Protein AF-0000000083521086 (afdb_homodimer)

Solvent-accessible surface area (backbone atoms only — not comparable to full-atom values): 16929 Å² total; per-residue (Å²): 127,88,72,79,76,77,76,76,75,75,76,76,77,77,75,74,71,76,74,65,74,73,68,73,64,70,51,77,55,78,51,55,59,63,51,33,44,49,48,55,26,52,74,51,24,61,95,41,28,27,41,56,72,34,50,49,51,53,31,52,74,66,53,38,30,71,28,68,76,62,71,70,86,72,60,68,64,63,59,71,66,49,41,53,25,50,69,55,53,32,51,44,66,71,50,47,90,83,41,74,36,33,66,71,55,44,38,68,47,36,40,43,56,49,34,43,58,64,58,38,24,22,57,52,48,49,52,51,50,52,50,50,53,52,48,59,69,66,49,79,68,82,72,136,136,84,78,77,78,76,75,76,75,77,77,78,76,76,75,75,73,77,75,64,74,73,68,71,65,68,50,78,53,79,51,57,58,63,52,33,44,47,49,55,26,52,74,52,26,61,95,42,28,27,41,56,70,33,48,49,51,53,32,51,75,64,54,40,31,70,27,69,74,62,71,68,86,73,61,70,65,64,60,72,67,50,39,51,25,51,70,54,54,32,51,44,65,70,49,48,90,82,42,74,35,32,66,69,56,42,38,67,46,36,40,43,54,50,36,44,57,66,60,39,23,23,58,52,47,50,51,52,50,53,50,50,53,52,48,59,70,67,49,80,71,82,73,136

Sequence (288 aa):
MYLWSHRDSLWLILLLGLLLPVTRAEGNVTVLPAAFLHDLLERYGDNEVLLLHQLKALLNRLDVGVGNAKMPTDPSTANLSKCYSSSELFAVHNLNNNSRIDAAAFRHICPTILQQLESGACAAENQENEEDEDNLLLKPTPSEMYLWSHRDSLWLILLLGLLLPVTRAEGNVTVLPAAFLHDLLER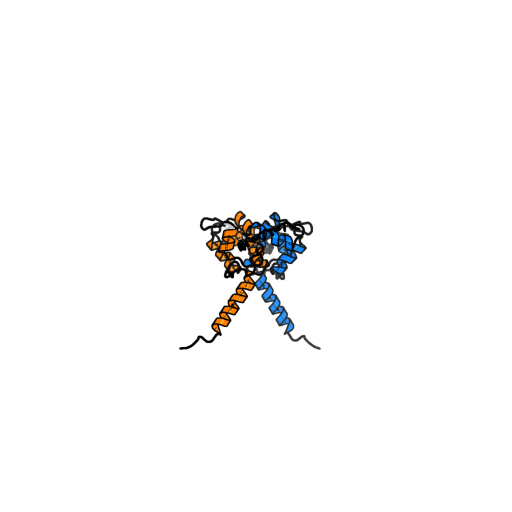YGDNEVLLLHQLKALLNRLDVGVGNAKMPTDPSTANLSKCYSSSELFAVHNLNNNSRIDAAAFRHICPTILQQLESGACAAENQENEEDEDNLLLKPTPSE

Foldseek 3Di:
DPPPPPPPPPPPPPPPVPVVPPPPPPVPPDDDPVVVLQVLQVVQHDPQKHFLVSVVVVCVVLLAQPFPPPPPPDPDDPPLLAGHHSVRLCVVLVHDRPDIQHSVNVVVSVVSSVSNNVSCRSVVRVVVVVVVVVVVVVPPDPDD/DPPPPPPPPPPPPPPPVPVVVPPPPPVPPDDDPCVVLQVLQVVQHDPQKHFLVSVVVVCVVLLAQPFPPPPPPDPDDPPLLAGHHSVRLCVVLVHDRPDIQHSVNVVVSVVSSVSNNVSCRSVVRVVVVVVVVVVVVVPPDPDD

Structure (mmCIF, N/CA/C/O backbone):
data_AF-0000000083521086-model_v1
#
loop_
_entity.id
_entity.type
_entity.pdbx_description
1 polymer 'Uncharacterized protein'
#
loop_
_atom_site.group_PDB
_atom_site.id
_atom_site.type_symbol
_atom_site.label_atom_id
_atom_site.label_alt_id
_atom_site.label_comp_id
_atom_site.label_asym_id
_atom_site.label_entity_id
_atom_site.label_seq_id
_atom_site.pdbx_PDB_ins_code
_atom_site.Cartn_x
_atom_site.Cartn_y
_atom_site.Cartn_z
_atom_site.occupancy
_atom_site.B_iso_or_equiv
_atom_site.auth_seq_id
_atom_site.auth_comp_id
_atom_site.auth_asym_id
_atom_site.auth_atom_id
_atom_site.pdbx_PDB_model_num
ATOM 1 N N . MET A 1 1 ? 4.117 -63.844 -71 1 30.92 1 MET A N 1
ATOM 2 C CA . MET A 1 1 ? 2.977 -63.5 -70.125 1 30.92 1 MET A CA 1
ATOM 3 C C . MET A 1 1 ? 3.422 -63.25 -68.688 1 30.92 1 MET A C 1
ATOM 5 O O . MET A 1 1 ? 2.6 -62.938 -67.812 1 30.92 1 MET A O 1
ATOM 9 N N . TYR A 1 2 ? 4.52 -63.906 -68.312 1 43.16 2 TYR A N 1
ATOM 10 C CA . TYR A 1 2 ? 4.652 -63.875 -66.875 1 43.16 2 TYR A CA 1
ATOM 11 C C . TYR A 1 2 ? 5.023 -62.469 -66.375 1 43.16 2 TYR A C 1
ATOM 13 O O . TYR A 1 2 ? 6.098 -61.969 -66.688 1 43.16 2 TYR A O 1
ATOM 21 N N . LEU A 1 3 ? 3.988 -61.562 -66.438 1 42.12 3 LEU A N 1
ATOM 22 C CA . LEU A 1 3 ? 3.887 -60.25 -65.812 1 42.12 3 LEU A CA 1
ATOM 23 C C . LEU A 1 3 ? 4.199 -60.312 -64.312 1 42.12 3 LEU A C 1
ATOM 25 O O . LEU A 1 3 ? 3.578 -61.094 -63.562 1 42.12 3 LEU A O 1
ATOM 29 N N . TRP A 1 4 ? 5.52 -60.375 -64 1 46.94 4 TRP A N 1
ATOM 30 C CA . TRP A 1 4 ? 6.129 -60.188 -62.719 1 46.94 4 TRP A CA 1
ATOM 31 C C . TRP A 1 4 ? 5.516 -59 -62 1 46.94 4 TRP A C 1
ATOM 33 O O . TRP A 1 4 ? 5.566 -57.875 -62.5 1 46.94 4 TRP A O 1
ATOM 43 N N . SER A 1 5 ? 4.316 -59.219 -61.312 1 45.12 5 SER A N 1
ATOM 44 C CA . SER A 1 5 ? 3.568 -58.375 -60.375 1 45.12 5 SER A CA 1
ATOM 45 C C . SER A 1 5 ? 4.453 -57.906 -59.219 1 45.12 5 SER A C 1
ATOM 47 O O . SER A 1 5 ? 5.059 -58.719 -58.531 1 45.12 5 SER A O 1
ATOM 49 N N . HIS A 1 6 ? 5.266 -56.844 -59.469 1 50.47 6 HIS A N 1
ATOM 50 C CA . HIS A 1 6 ? 5.965 -56.031 -58.5 1 50.47 6 HIS A CA 1
ATOM 51 C C . HIS A 1 6 ? 5.07 -55.719 -57.312 1 50.47 6 HIS A C 1
ATOM 53 O O . HIS A 1 6 ? 3.979 -55.156 -57.469 1 50.47 6 HIS A O 1
ATOM 59 N N . ARG A 1 7 ? 4.875 -56.625 -56.344 1 47.53 7 ARG A N 1
ATOM 60 C CA . ARG A 1 7 ? 4.32 -56.438 -55.031 1 47.53 7 ARG A CA 1
ATOM 61 C C . ARG A 1 7 ? 4.91 -55.188 -54.375 1 47.53 7 ARG A C 1
ATOM 63 O O . ARG A 1 7 ? 6.109 -55.156 -54.094 1 47.53 7 ARG A O 1
ATOM 70 N N . ASP A 1 8 ? 4.461 -53.969 -54.812 1 50.06 8 ASP A N 1
ATOM 71 C CA . ASP A 1 8 ? 4.691 -52.719 -54.062 1 50.06 8 ASP A CA 1
ATOM 72 C C . ASP A 1 8 ? 4.379 -52.906 -52.594 1 50.06 8 ASP A C 1
ATOM 74 O O . ASP A 1 8 ? 3.244 -53.219 -52.219 1 50.06 8 ASP A O 1
ATOM 78 N N . SER A 1 9 ? 5.188 -53.594 -51.812 1 51.66 9 SER A N 1
ATOM 79 C CA . SER A 1 9 ? 5.152 -53.625 -50.344 1 51.66 9 SER A CA 1
ATOM 80 C C . SER A 1 9 ? 4.965 -52.219 -49.781 1 51.66 9 SER A C 1
ATOM 82 O O . SER A 1 9 ? 5.8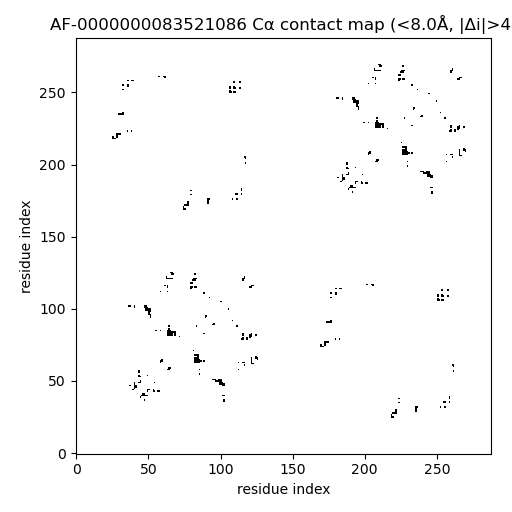05 -51.344 -50 1 51.66 9 SER A O 1
ATOM 84 N N . LEU A 1 10 ? 3.746 -51.625 -49.875 1 49.62 10 LEU A N 1
ATOM 85 C CA . LEU A 1 10 ? 3.342 -50.469 -49.094 1 49.62 10 LEU A CA 1
ATOM 86 C C . LEU A 1 10 ? 3.797 -50.594 -47.656 1 49.62 10 LEU A C 1
ATOM 88 O O . LEU A 1 10 ? 3.357 -51.5 -46.938 1 49.62 10 LEU A O 1
ATOM 92 N N . TRP A 1 11 ? 5.078 -50.438 -47.281 1 52.5 11 TRP A N 1
ATOM 93 C CA . TRP A 1 11 ? 5.539 -50.156 -45.906 1 52.5 11 TRP A CA 1
ATOM 94 C C . TRP A 1 11 ? 4.613 -49.188 -45.219 1 52.5 11 TRP A C 1
ATOM 96 O O . TRP A 1 11 ? 4.426 -48.062 -45.688 1 52.5 11 TRP A O 1
ATOM 106 N N . LEU A 1 12 ? 3.482 -49.594 -44.625 1 49.81 12 LEU A N 1
ATOM 107 C CA . LEU A 1 12 ? 2.695 -48.844 -43.656 1 49.81 12 LEU A CA 1
ATOM 108 C C . LEU A 1 12 ? 3.584 -48.281 -42.562 1 49.81 12 LEU A C 1
ATOM 110 O O . LEU A 1 12 ? 4.137 -49.031 -41.75 1 49.81 12 LEU A O 1
ATOM 114 N N . ILE A 1 13 ? 4.34 -47.188 -42.75 1 53.28 13 ILE A N 1
ATOM 115 C CA . ILE A 1 13 ? 4.98 -46.406 -41.688 1 53.28 13 ILE A CA 1
ATOM 116 C C . ILE A 1 13 ? 3.977 -46.094 -40.594 1 53.28 13 ILE A C 1
ATOM 118 O O . ILE A 1 13 ? 2.984 -45.406 -40.812 1 53.28 13 ILE A O 1
ATOM 122 N N . LEU A 1 14 ? 3.711 -47.062 -39.656 1 49.28 14 LEU A N 1
ATOM 123 C CA . LEU A 1 14 ? 3.041 -46.812 -38.406 1 49.28 14 LEU A CA 1
ATOM 124 C C . LEU A 1 14 ? 3.639 -45.594 -37.688 1 49.28 14 LEU A C 1
ATOM 126 O O . LEU A 1 14 ? 4.785 -45.625 -37.25 1 49.28 14 LEU A O 1
ATOM 130 N N . LEU A 1 15 ? 3.309 -44.344 -38.156 1 51.59 15 LEU A N 1
ATOM 131 C CA . LEU A 1 15 ? 3.551 -43.125 -37.375 1 51.59 15 LEU A CA 1
ATOM 132 C C . LEU A 1 15 ? 3.049 -43.281 -35.938 1 51.59 15 LEU A C 1
ATOM 134 O O . LEU A 1 15 ? 1.841 -43.25 -35.719 1 51.59 15 LEU A O 1
ATOM 138 N N . LEU A 1 16 ? 3.529 -44.281 -35.094 1 52.25 16 LEU A N 1
ATOM 139 C CA . LEU A 1 16 ? 3.311 -44.188 -33.656 1 52.25 16 LEU A CA 1
ATOM 140 C C . LEU A 1 16 ? 3.516 -42.75 -33.156 1 52.25 16 LEU A C 1
ATOM 142 O O . LEU A 1 16 ? 4.648 -42.281 -33.125 1 52.25 16 LEU A O 1
ATOM 146 N N . GLY A 1 17 ? 2.66 -41.781 -33.562 1 52.94 17 GLY A N 1
ATOM 147 C CA . GLY A 1 17 ? 2.596 -40.5 -32.906 1 52.94 17 GLY A CA 1
ATOM 148 C C . GLY A 1 17 ? 2.789 -40.594 -31.391 1 52.94 17 GLY A C 1
ATOM 149 O O . GLY A 1 17 ? 1.969 -41.188 -30.688 1 52.94 17 GLY A O 1
ATOM 150 N N . LEU A 1 18 ? 4.012 -40.875 -30.859 1 54.09 18 LEU A N 1
ATOM 151 C CA . LEU A 1 18 ? 4.312 -40.656 -29.453 1 54.09 18 LEU A CA 1
ATOM 152 C C . LEU A 1 18 ? 3.59 -39.406 -28.938 1 54.09 18 LEU A C 1
ATOM 154 O O . LEU A 1 18 ? 3.967 -38.281 -29.25 1 54.09 18 LEU A O 1
ATOM 158 N N . LEU A 1 19 ? 2.223 -39.406 -28.844 1 54.03 19 LEU A N 1
ATOM 159 C CA . LEU A 1 19 ? 1.54 -38.406 -28.031 1 54.03 19 LEU A CA 1
ATOM 160 C C . LEU A 1 19 ? 2.24 -38.25 -26.688 1 54.03 19 LEU A C 1
ATOM 162 O O . LEU A 1 19 ? 2.104 -39.062 -25.797 1 54.03 19 LEU A O 1
ATOM 166 N N . LEU A 1 20 ? 3.568 -37.812 -26.656 1 53.16 20 LEU A N 1
ATOM 167 C CA . LEU A 1 20 ? 4.098 -37.344 -25.375 1 53.16 20 LEU A CA 1
ATOM 168 C C . LEU A 1 20 ? 3.051 -36.531 -24.625 1 53.16 20 LEU A C 1
ATOM 170 O O . LEU A 1 20 ? 2.406 -35.656 -25.203 1 53.16 20 LEU A O 1
ATOM 174 N N . PRO A 1 21 ? 2.361 -37.125 -23.641 1 53.19 21 PRO A N 1
ATOM 175 C CA . PRO A 1 21 ? 1.534 -36.219 -22.844 1 53.19 21 PRO A CA 1
ATOM 176 C C . PRO A 1 21 ? 2.229 -34.875 -22.547 1 53.19 21 PRO A C 1
ATOM 178 O O . PRO A 1 21 ? 3.402 -34.875 -22.156 1 53.19 21 PRO A O 1
ATOM 181 N N . VAL A 1 22 ? 2.051 -33.875 -23.391 1 52.47 22 VAL A N 1
ATOM 182 C CA . VAL A 1 22 ? 2.354 -32.531 -22.859 1 52.47 22 VAL A CA 1
ATOM 183 C C . VAL A 1 22 ? 1.937 -32.469 -21.391 1 52.47 22 VAL A C 1
ATOM 185 O O . VAL A 1 22 ? 0.744 -32.438 -21.078 1 52.47 22 VAL A O 1
ATOM 188 N N . THR A 1 23 ? 2.537 -33.25 -20.5 1 46.31 23 THR A N 1
ATOM 189 C CA . THR A 1 23 ? 2.328 -32.844 -19.109 1 46.31 23 THR A CA 1
ATOM 190 C C . THR A 1 23 ? 2.211 -31.344 -19 1 46.31 23 THR A C 1
ATOM 192 O O . THR A 1 23 ? 3.135 -30.609 -19.375 1 46.31 23 THR A O 1
ATOM 195 N N . ARG A 1 24 ? 1.037 -30.859 -19.391 1 44.59 24 ARG A N 1
ATOM 196 C CA . ARG A 1 24 ? 0.788 -29.5 -18.922 1 44.59 24 ARG A CA 1
ATOM 197 C C . ARG A 1 24 ? 1.394 -29.281 -17.531 1 44.59 24 ARG A C 1
ATOM 199 O O . ARG A 1 24 ? 0.874 -29.797 -16.547 1 44.59 24 ARG A O 1
ATOM 206 N N . ALA A 1 25 ? 2.705 -29.406 -17.344 1 42.75 25 ALA A N 1
ATOM 207 C CA . ALA A 1 25 ? 3.221 -28.844 -16.109 1 42.75 25 ALA A CA 1
ATOM 208 C C . ALA A 1 25 ? 2.457 -27.578 -15.719 1 42.75 25 ALA A C 1
ATOM 210 O O . ALA A 1 25 ? 2.422 -26.609 -16.469 1 42.75 25 ALA A O 1
ATOM 211 N N . GLU A 1 26 ? 1.283 -27.625 -15.258 1 45.91 26 GLU A N 1
ATOM 212 C CA . GLU A 1 26 ? 0.755 -26.469 -14.547 1 45.91 26 GLU A CA 1
ATOM 213 C C . GLU A 1 26 ? 1.876 -25.641 -13.914 1 45.91 26 GLU A C 1
ATOM 215 O O . GLU A 1 26 ? 2.469 -26.078 -12.914 1 45.91 26 GLU A O 1
ATOM 220 N N . GLY A 1 27 ? 2.943 -25.359 -14.625 1 43.31 27 GLY A N 1
ATOM 221 C CA . GLY A 1 27 ? 4.066 -24.594 -14.125 1 43.31 27 GLY A CA 1
ATOM 222 C C . GLY A 1 27 ? 3.654 -23.5 -13.164 1 43.31 27 GLY A C 1
ATOM 223 O O . GLY A 1 27 ? 2.863 -22.609 -13.516 1 43.31 27 GLY A O 1
ATOM 224 N N . ASN A 1 28 ? 3.27 -23.766 -11.883 1 50.66 28 ASN A N 1
ATOM 225 C CA . ASN A 1 28 ? 3.201 -22.734 -10.859 1 50.66 28 ASN A CA 1
ATOM 226 C C . ASN A 1 28 ? 4.137 -21.562 -11.172 1 50.66 28 ASN A C 1
ATOM 228 O O . ASN A 1 28 ? 5.355 -21.688 -11.047 1 50.66 28 ASN A O 1
ATOM 232 N N . VAL A 1 29 ? 3.961 -20.922 -12.352 1 59.84 29 VAL A N 1
ATOM 233 C CA . VAL A 1 29 ? 4.797 -19.797 -12.734 1 59.84 29 VAL A CA 1
ATOM 234 C C . VAL A 1 29 ? 5.141 -18.953 -11.5 1 59.84 29 VAL A C 1
ATOM 236 O O . VAL A 1 29 ? 4.246 -18.531 -10.773 1 59.84 29 VAL A O 1
ATOM 239 N N . THR A 1 30 ? 6.277 -19.109 -10.984 1 78.88 30 THR A N 1
ATOM 240 C CA . THR A 1 30 ? 6.828 -18.312 -9.891 1 78.88 30 THR A CA 1
ATOM 241 C C . THR A 1 30 ? 6.805 -16.828 -10.242 1 78.88 30 THR A C 1
ATOM 243 O O . THR A 1 30 ? 7.32 -16.422 -11.281 1 78.88 30 THR A O 1
ATOM 246 N N . VAL A 1 31 ? 5.953 -16.078 -9.742 1 89.94 31 VAL A N 1
ATOM 247 C CA . VAL A 1 31 ? 5.855 -14.633 -9.969 1 89.94 31 VAL A CA 1
ATOM 248 C C . VAL A 1 31 ? 7.02 -13.93 -9.289 1 89.94 31 VAL A C 1
ATOM 250 O O . VAL A 1 31 ? 7.379 -14.258 -8.156 1 89.94 31 VAL A O 1
ATOM 253 N N . LEU A 1 32 ? 7.629 -13.039 -10.047 1 94.5 32 LEU A N 1
ATOM 254 C CA . LEU A 1 32 ? 8.727 -12.242 -9.508 1 94.5 32 LEU A CA 1
ATOM 255 C C . LEU A 1 32 ? 8.188 -11.062 -8.703 1 94.5 32 LEU A C 1
ATOM 257 O O . LEU A 1 32 ? 7.125 -10.523 -9.016 1 94.5 32 LEU A O 1
ATOM 261 N N . PRO A 1 33 ? 8.992 -10.656 -7.703 1 95.56 33 PRO A N 1
ATOM 262 C CA . PRO A 1 33 ? 8.555 -9.516 -6.898 1 95.56 33 PRO A CA 1
ATOM 263 C C . PRO A 1 33 ? 8.273 -8.273 -7.734 1 95.56 33 PRO A C 1
ATOM 265 O O . PRO A 1 33 ? 7.34 -7.52 -7.441 1 95.56 33 PRO A O 1
ATOM 268 N N . ALA A 1 34 ? 9.039 -8.102 -8.797 1 96.56 34 ALA A N 1
ATOM 269 C CA . ALA A 1 34 ? 8.938 -6.883 -9.594 1 96.56 34 ALA A CA 1
ATOM 270 C C . ALA A 1 34 ? 7.648 -6.863 -10.406 1 96.56 34 ALA A C 1
ATOM 272 O O . ALA A 1 34 ? 7.234 -5.812 -10.906 1 96.56 34 ALA A O 1
ATOM 273 N N . ALA A 1 35 ? 7.043 -7.992 -10.594 1 96.62 35 ALA A N 1
ATOM 274 C CA . ALA A 1 35 ? 5.863 -8.094 -11.453 1 96.62 35 ALA A CA 1
ATOM 275 C C . ALA A 1 35 ? 4.707 -7.273 -10.891 1 96.62 35 ALA A C 1
ATOM 277 O O . ALA A 1 35 ? 3.918 -6.703 -11.648 1 96.62 35 ALA A O 1
ATOM 278 N N . PHE A 1 36 ? 4.641 -7.164 -9.641 1 97.38 36 PHE A N 1
ATOM 279 C CA . PHE A 1 36 ? 3.545 -6.457 -8.984 1 97.38 36 PHE A CA 1
ATOM 280 C C . PHE A 1 36 ? 3.637 -4.957 -9.25 1 97.38 36 PHE A C 1
ATOM 282 O O . PHE A 1 36 ? 2.645 -4.32 -9.609 1 97.38 36 PHE A O 1
ATOM 289 N N . LEU A 1 37 ? 4.836 -4.445 -9.086 1 98.12 37 LEU A N 1
ATOM 290 C CA . LEU A 1 37 ? 5.066 -3.035 -9.375 1 98.12 37 LEU A CA 1
ATOM 291 C C . LEU A 1 37 ? 4.855 -2.74 -10.852 1 98.12 37 LEU A C 1
ATOM 293 O O . LEU A 1 37 ? 4.203 -1.755 -11.211 1 98.12 37 LEU A O 1
ATOM 297 N N . HIS A 1 38 ? 5.375 -3.625 -11.656 1 97.31 38 HIS A N 1
ATOM 298 C CA . HIS A 1 38 ? 5.227 -3.439 -13.094 1 97.31 38 HIS A CA 1
ATOM 299 C C . HIS A 1 38 ? 3.758 -3.443 -13.5 1 97.31 38 HIS A C 1
ATOM 301 O O . HIS A 1 38 ? 3.344 -2.658 -14.359 1 97.31 38 HIS A O 1
ATOM 307 N N . ASP A 1 39 ? 3.049 -4.258 -12.938 1 97.25 39 ASP A N 1
ATOM 308 C CA . ASP A 1 39 ? 1.625 -4.332 -13.25 1 97.25 39 ASP A CA 1
ATOM 309 C C . ASP A 1 39 ? 0.928 -3.006 -12.961 1 97.25 39 ASP A C 1
ATOM 311 O O . ASP A 1 39 ? 0.174 -2.5 -13.789 1 97.25 39 ASP A O 1
ATOM 315 N N . LEU A 1 40 ? 1.124 -2.402 -11.766 1 98.38 40 LEU A N 1
ATOM 316 C CA . LEU A 1 40 ? 0.518 -1.132 -11.383 1 98.38 40 LEU A CA 1
ATOM 317 C C . LEU A 1 40 ? 0.917 -0.024 -12.352 1 98.38 40 LEU A C 1
ATOM 319 O O . LEU A 1 40 ? 0.065 0.74 -12.812 1 98.38 40 LEU A O 1
ATOM 323 N N . LEU A 1 41 ? 2.201 -0.001 -12.695 1 98.62 41 LEU A N 1
ATOM 324 C CA . LEU A 1 41 ? 2.697 1.07 -13.555 1 98.62 41 LEU A CA 1
ATOM 325 C C . LEU A 1 41 ? 2.227 0.876 -14.992 1 98.62 41 LEU A C 1
ATOM 327 O O . LEU A 1 41 ? 1.991 1.852 -15.711 1 98.62 41 LEU A O 1
ATOM 331 N N . GLU A 1 42 ? 2.068 -0.361 -15.391 1 97.38 42 GLU A N 1
ATOM 332 C CA . GLU A 1 42 ? 1.583 -0.648 -16.734 1 97.38 42 GLU A CA 1
ATOM 333 C C . GLU A 1 42 ? 0.106 -0.292 -16.875 1 97.38 42 GLU A C 1
ATOM 335 O O . GLU A 1 42 ? -0.305 0.284 -17.891 1 97.38 42 GLU A O 1
ATOM 340 N N . ARG A 1 43 ? -0.669 -0.542 -15.977 1 97.56 43 ARG A N 1
ATOM 341 C CA . ARG A 1 43 ? -2.113 -0.348 -16.062 1 97.56 43 ARG A CA 1
ATOM 342 C C . ARG A 1 43 ? -2.477 1.126 -15.914 1 97.56 43 ARG A C 1
ATOM 344 O O . ARG A 1 43 ? -3.412 1.606 -16.562 1 97.56 43 ARG A O 1
ATOM 351 N N . TYR A 1 44 ? -1.769 1.84 -15.109 1 98.38 44 TYR A N 1
ATOM 352 C CA . TYR A 1 44 ? -2.166 3.213 -14.82 1 98.38 44 TYR A CA 1
ATOM 353 C C . TYR A 1 44 ? -1.281 4.207 -15.562 1 98.38 44 TYR A C 1
ATOM 355 O O . TYR A 1 44 ? -1.693 5.34 -15.82 1 98.38 44 TYR A O 1
ATOM 363 N N . GLY A 1 45 ? -0.095 3.793 -15.805 1 98.5 45 GLY A N 1
ATOM 364 C CA . GLY A 1 45 ? 0.856 4.727 -16.391 1 98.5 45 GLY A CA 1
ATOM 365 C C . GLY A 1 45 ? 1.094 4.488 -17.859 1 98.5 45 GLY A C 1
ATOM 366 O O . GLY A 1 45 ? 0.41 3.67 -18.484 1 98.5 45 GLY A O 1
ATOM 367 N N . ASP A 1 46 ? 2.057 5.336 -18.422 1 97.94 46 ASP A N 1
ATOM 368 C CA . ASP A 1 46 ? 2.57 5.184 -19.766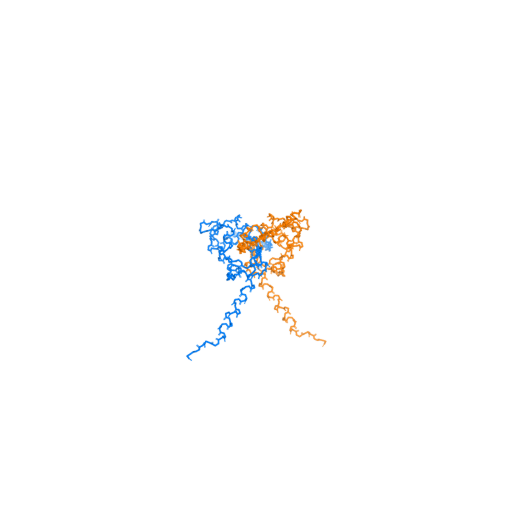 1 97.94 46 ASP A CA 1
ATOM 369 C C . ASP A 1 46 ? 4.059 4.848 -19.766 1 97.94 46 ASP A C 1
ATOM 371 O O . ASP A 1 46 ? 4.871 5.609 -19.234 1 97.94 46 ASP A O 1
ATOM 375 N N . ASN A 1 47 ? 4.336 3.666 -20.312 1 97.19 47 ASN A N 1
ATOM 376 C CA . ASN A 1 47 ? 5.715 3.186 -20.328 1 97.19 47 ASN A CA 1
ATOM 377 C C . ASN A 1 47 ? 6.297 3.125 -18.922 1 97.19 47 ASN A C 1
ATOM 379 O O . ASN A 1 47 ? 7.418 3.578 -18.688 1 97.19 47 ASN A O 1
ATOM 383 N N . GLU A 1 48 ? 5.477 2.812 -17.969 1 97.19 48 GLU A N 1
ATOM 384 C CA . GLU A 1 48 ? 5.832 2.543 -16.578 1 97.19 48 GLU A CA 1
ATOM 385 C C . GLU A 1 48 ? 6.133 3.836 -15.82 1 97.19 48 GLU A C 1
ATOM 387 O O . GLU A 1 48 ? 6.895 3.834 -14.852 1 97.19 48 GLU A O 1
ATOM 392 N N . VAL A 1 49 ? 5.641 4.91 -16.375 1 98.69 49 VAL A N 1
ATOM 393 C CA . VAL A 1 49 ? 5.73 6.211 -15.727 1 98.69 49 VAL A CA 1
ATOM 394 C C . VAL A 1 49 ? 4.328 6.766 -15.484 1 98.69 49 VAL A C 1
ATOM 396 O O . VAL A 1 49 ? 3.494 6.773 -16.391 1 98.69 49 VAL A O 1
ATOM 399 N N . LEU A 1 50 ? 4.129 7.219 -14.227 1 98.75 50 LEU A N 1
ATOM 400 C CA . LEU A 1 50 ? 2.828 7.777 -13.875 1 98.75 50 LEU A CA 1
ATOM 401 C C . LEU A 1 50 ? 2.869 9.305 -13.891 1 98.75 50 LEU A C 1
ATOM 403 O O . LEU A 1 50 ? 3.803 9.906 -13.359 1 98.75 50 LEU A O 1
ATOM 407 N N . LEU A 1 51 ? 1.908 9.852 -14.5 1 98.62 51 LEU A N 1
ATOM 408 C CA . LEU A 1 51 ? 1.624 11.266 -14.289 1 98.62 51 LEU A CA 1
ATOM 409 C C . LEU A 1 51 ? 0.752 11.469 -13.055 1 98.62 51 LEU A C 1
ATOM 411 O O . LEU A 1 51 ? 0.251 10.5 -12.477 1 98.62 51 LEU A O 1
ATOM 415 N N . LEU A 1 52 ? 0.611 12.75 -12.656 1 98.25 52 LEU A N 1
ATOM 416 C CA . LEU A 1 52 ? -0.105 13.047 -11.422 1 98.25 52 LEU A CA 1
ATOM 417 C C . LEU A 1 52 ? -1.551 12.562 -11.5 1 98.25 52 LEU A C 1
ATOM 419 O O . LEU A 1 52 ? -2.066 11.969 -10.555 1 98.25 52 LEU A O 1
ATOM 423 N N . HIS A 1 53 ? -2.232 12.797 -12.633 1 97.62 53 HIS A N 1
ATOM 424 C CA . HIS A 1 53 ? -3.635 12.422 -12.75 1 97.62 53 HIS A CA 1
ATOM 425 C C . HIS A 1 53 ? -3.795 10.906 -12.781 1 97.62 53 HIS A C 1
ATOM 427 O O . HIS A 1 53 ? -4.832 10.375 -12.367 1 97.62 53 HIS A O 1
ATOM 433 N N . GLN A 1 54 ? -2.768 10.156 -13.234 1 98.69 54 GLN A N 1
ATOM 434 C CA . GLN A 1 54 ? -2.777 8.703 -13.25 1 98.69 54 GLN A CA 1
ATOM 435 C C . GLN A 1 54 ? -2.559 8.133 -11.852 1 98.69 54 GLN A C 1
ATOM 437 O O . GLN A 1 54 ? -3.203 7.152 -11.469 1 98.69 54 GLN A O 1
ATOM 442 N N . LEU A 1 55 ? -1.645 8.82 -11.117 1 98.56 55 LEU A N 1
ATOM 443 C CA . LEU A 1 55 ? -1.522 8.453 -9.703 1 98.56 55 LEU A CA 1
ATOM 444 C C . LEU A 1 55 ? -2.83 8.711 -8.961 1 98.56 55 LEU A C 1
ATOM 446 O O . LEU A 1 55 ? -3.25 7.895 -8.141 1 98.56 55 LEU A O 1
ATOM 450 N N . LYS A 1 56 ? -3.502 9.812 -9.25 1 98.06 56 LYS A N 1
ATOM 451 C CA . LYS A 1 56 ? -4.785 10.125 -8.633 1 98.06 56 LYS A CA 1
ATOM 452 C C . LYS A 1 56 ? -5.824 9.047 -8.938 1 98.06 56 LYS A C 1
ATOM 454 O O . LYS A 1 56 ? -6.609 8.672 -8.07 1 98.06 56 LYS A O 1
ATOM 459 N N . ALA A 1 57 ? -5.867 8.57 -10.164 1 98.06 57 ALA A N 1
ATOM 460 C CA . ALA A 1 57 ? -6.789 7.504 -10.547 1 98.06 57 ALA A CA 1
ATOM 461 C C . ALA A 1 57 ? -6.551 6.242 -9.719 1 98.06 57 ALA A C 1
ATOM 463 O O . ALA A 1 57 ? -7.5 5.594 -9.281 1 98.06 57 ALA A O 1
ATOM 464 N N . LEU A 1 58 ? -5.293 5.891 -9.523 1 98.25 58 LEU A N 1
ATOM 465 C CA . LEU A 1 58 ? -4.953 4.746 -8.688 1 98.25 58 LEU A CA 1
ATOM 466 C C . LEU A 1 58 ? -5.434 4.957 -7.254 1 98.25 58 LEU A C 1
ATOM 468 O O . LEU A 1 58 ? -6.043 4.062 -6.66 1 98.25 58 LEU A O 1
ATOM 472 N N . LEU A 1 59 ? -5.145 6.164 -6.668 1 98.06 59 LEU A N 1
ATOM 473 C CA . LEU A 1 59 ? -5.566 6.488 -5.309 1 98.06 59 LEU A CA 1
ATOM 474 C C . LEU A 1 59 ? -7.086 6.414 -5.18 1 98.06 59 LEU A C 1
ATOM 476 O O . LEU A 1 59 ? -7.605 5.906 -4.184 1 98.06 59 LEU A O 1
ATOM 480 N N . ASN A 1 60 ? -7.766 6.84 -6.215 1 95.81 60 ASN A N 1
ATOM 481 C CA . ASN A 1 60 ? -9.219 6.766 -6.215 1 95.81 60 ASN A CA 1
ATOM 482 C C . ASN A 1 60 ? -9.711 5.32 -6.168 1 95.81 60 ASN A C 1
ATOM 484 O O . ASN A 1 60 ? -10.633 4.996 -5.418 1 95.81 60 ASN A O 1
ATOM 488 N N . ARG A 1 61 ? -9.094 4.535 -7.02 1 95.62 61 ARG A N 1
ATOM 489 C CA . ARG A 1 61 ? -9.445 3.117 -7.043 1 95.62 61 ARG A CA 1
ATOM 490 C C . ARG A 1 61 ? -9.258 2.484 -5.668 1 95.62 61 ARG A C 1
ATOM 492 O O . ARG A 1 61 ? -10.023 1.593 -5.285 1 95.62 61 ARG A O 1
ATOM 499 N N . LEU A 1 62 ? -8.32 2.961 -4.812 1 96.56 62 LEU A N 1
ATOM 500 C CA . LEU A 1 62 ? -7.988 2.43 -3.496 1 96.56 62 LEU A CA 1
ATOM 501 C C . LEU A 1 62 ? -8.766 3.158 -2.404 1 96.56 62 LEU A C 1
ATOM 503 O O . LEU A 1 62 ? -8.578 2.879 -1.217 1 96.56 62 LEU A O 1
ATOM 507 N N . ASP A 1 63 ? -9.531 4.188 -2.779 1 94.31 63 ASP A N 1
ATOM 508 C CA . ASP A 1 63 ? -10.312 5.016 -1.861 1 94.31 63 ASP A CA 1
ATOM 509 C C . ASP A 1 63 ? -9.398 5.773 -0.902 1 94.31 63 ASP A C 1
ATOM 511 O O . ASP A 1 63 ? -9.695 5.898 0.286 1 94.31 63 ASP A O 1
ATOM 515 N N . VAL A 1 64 ? -8.344 6.168 -1.406 1 95.25 64 VAL A N 1
ATOM 516 C CA . VAL A 1 64 ? -7.406 7.023 -0.677 1 95.25 64 VAL A CA 1
ATOM 517 C C . VAL A 1 64 ? -7.461 8.445 -1.233 1 95.25 64 VAL A C 1
ATOM 519 O O . VAL A 1 64 ? -7.59 8.641 -2.445 1 95.25 64 VAL A O 1
ATOM 522 N N . GLY A 1 65 ? -7.285 9.352 -0.42 1 90.5 65 GLY A N 1
ATOM 523 C CA . GLY A 1 65 ? -7.203 10.734 -0.866 1 90.5 65 GLY A CA 1
ATOM 524 C C . GLY A 1 65 ? -8.562 11.359 -1.115 1 90.5 65 GLY A C 1
ATOM 525 O O . GLY A 1 65 ? -8.656 12.438 -1.709 1 90.5 65 GLY A O 1
ATOM 526 N N . VAL A 1 66 ? -9.641 10.633 -1.016 1 71.19 66 VAL A N 1
ATOM 527 C CA . VAL A 1 66 ? -10.984 11.125 -1.285 1 71.19 66 VAL A CA 1
ATOM 528 C C . VAL A 1 66 ? -11.516 11.883 -0.066 1 71.19 66 VAL A C 1
ATOM 530 O O . VAL A 1 66 ? -12.695 12.234 -0.009 1 71.19 66 VAL A O 1
ATOM 533 N N . GLY A 1 67 ? -10.719 11.984 0.884 1 57.41 67 GLY A N 1
ATOM 534 C CA . GLY A 1 67 ? -11.211 12.648 2.08 1 57.41 67 GLY A CA 1
ATOM 535 C C . GLY A 1 67 ? -11.539 14.109 1.859 1 57.41 67 GLY A C 1
ATOM 536 O O . GLY A 1 67 ? -10.969 14.758 0.977 1 57.41 67 GLY A O 1
ATOM 537 N N . ASN A 1 68 ? -12.773 14.445 2.043 1 54.22 68 ASN A N 1
ATOM 538 C CA . ASN A 1 68 ? -13.117 15.852 2.26 1 54.22 68 ASN A CA 1
ATOM 539 C C . ASN A 1 68 ? -12.266 16.469 3.357 1 54.22 68 ASN A C 1
ATOM 541 O O . ASN A 1 68 ? -12.062 15.867 4.414 1 54.22 68 ASN A O 1
ATOM 545 N N . ALA A 1 69 ? -11.266 17.125 2.898 1 48.69 69 ALA A N 1
ATOM 546 C CA . ALA A 1 69 ? -10.453 17.828 3.895 1 48.69 69 ALA A CA 1
ATOM 547 C C . ALA A 1 69 ? -11.297 18.25 5.09 1 48.69 69 ALA A C 1
ATOM 549 O O . ALA A 1 69 ? -11.898 19.328 5.086 1 48.69 69 ALA A O 1
ATOM 550 N N . LYS A 1 70 ? -12.094 17.344 5.656 1 50.06 70 LYS A N 1
ATOM 551 C CA . LYS A 1 70 ? -12.562 17.938 6.91 1 50.06 70 LYS A CA 1
ATOM 552 C C . LYS A 1 70 ? -11.398 18.281 7.828 1 50.06 70 LYS A C 1
ATOM 554 O O . LYS A 1 70 ? -10.414 17.547 7.895 1 50.06 70 LYS A O 1
ATOM 559 N N . MET A 1 71 ? -11.375 19.5 8.102 1 44.78 71 MET A N 1
ATOM 560 C CA . MET A 1 71 ? -10.383 20.125 8.969 1 44.78 71 MET A CA 1
ATOM 561 C C . MET A 1 71 ? -10.094 19.25 10.18 1 44.78 71 MET A C 1
ATOM 563 O O . MET A 1 71 ? -11.016 18.797 10.859 1 44.78 71 MET A O 1
ATOM 567 N N . PRO A 1 72 ? -8.891 18.688 10.195 1 46.69 72 PRO A N 1
ATOM 568 C CA . PRO A 1 72 ? -8.57 17.953 11.43 1 46.69 72 PRO A CA 1
ATOM 569 C C . PRO A 1 72 ? -8.977 18.734 12.68 1 46.69 72 PRO A C 1
ATOM 571 O O . PRO A 1 72 ? -8.812 19.953 12.742 1 46.69 72 PRO A O 1
ATOM 574 N N . THR A 1 73 ? -10.031 18.266 13.336 1 44.75 73 THR A N 1
ATOM 575 C CA . THR A 1 73 ? -10.398 18.906 14.594 1 44.75 73 THR A CA 1
ATOM 576 C C . THR A 1 73 ? -9.172 19.141 15.461 1 44.75 73 THR A C 1
ATOM 578 O O . THR A 1 73 ? -9.18 20 16.344 1 44.75 73 THR A O 1
ATOM 581 N N . ASP A 1 74 ? -8.219 18.156 15.617 1 43.12 74 ASP A N 1
ATOM 582 C CA . ASP A 1 74 ? -7.098 18.375 16.531 1 43.12 74 ASP A CA 1
ATOM 583 C C . ASP A 1 74 ? -5.816 18.672 15.742 1 43.12 74 ASP A C 1
ATOM 585 O O . ASP A 1 74 ? -5.391 17.859 14.922 1 43.12 74 ASP A O 1
ATOM 589 N N . PRO A 1 75 ? -5.43 19.891 15.594 1 45.03 75 PRO A N 1
ATOM 590 C CA . PRO A 1 75 ? -4.254 20.406 14.883 1 45.03 75 PRO A CA 1
ATOM 591 C C . PRO A 1 75 ? -2.973 19.656 15.25 1 45.03 75 PRO A C 1
ATOM 593 O O . PRO A 1 75 ? -1.885 20.031 14.805 1 45.03 75 PRO A O 1
ATOM 596 N N . SER A 1 76 ? -2.797 19.016 16.438 1 44.47 76 SER A N 1
ATOM 597 C CA . SER A 1 76 ? -1.459 18.703 16.938 1 44.47 76 SER A CA 1
ATOM 598 C C . SER A 1 76 ? -0.605 18.047 15.867 1 44.47 76 SER A C 1
ATOM 600 O O . SER A 1 76 ? 0.388 18.625 15.414 1 44.47 76 SER A O 1
ATOM 602 N N . THR A 1 77 ? 0.265 16.969 16.156 1 47.78 77 THR A N 1
ATOM 603 C CA . THR A 1 77 ? 1.33 16.172 15.555 1 47.78 77 THR A CA 1
ATOM 604 C C . THR A 1 77 ? 0.898 15.609 14.203 1 47.78 77 THR A C 1
ATOM 606 O O . THR A 1 77 ? -0.297 15.477 13.93 1 47.78 77 THR A O 1
ATOM 609 N N . ALA A 1 78 ? 1.823 15.727 13.117 1 56.88 78 ALA A N 1
ATOM 610 C CA . ALA A 1 78 ? 1.55 14.977 11.891 1 56.88 78 ALA A CA 1
ATOM 611 C C . ALA A 1 78 ? 0.452 13.938 12.109 1 56.88 78 ALA A C 1
ATOM 613 O O . ALA A 1 78 ? 0.66 12.945 12.812 1 56.88 78 ALA A O 1
ATOM 614 N N . ASN A 1 79 ? -0.769 14.367 11.945 1 80.44 79 ASN A N 1
ATOM 615 C CA . ASN A 1 79 ? -1.867 13.469 12.281 1 80.44 79 ASN A CA 1
ATOM 616 C C . ASN A 1 79 ? -2.025 12.367 11.242 1 80.44 79 ASN A C 1
ATOM 618 O O . ASN A 1 79 ? -2.729 12.547 10.242 1 80.44 79 ASN A O 1
ATOM 622 N N . LEU A 1 80 ? -1.131 11.406 11.328 1 89.06 80 LEU A N 1
ATOM 623 C CA . LEU A 1 80 ? -1.145 10.258 10.422 1 89.06 80 LEU A CA 1
ATOM 624 C C . LEU A 1 80 ? -2.445 9.477 10.562 1 89.06 80 LEU A C 1
ATOM 626 O O . LEU A 1 80 ? -2.676 8.516 9.82 1 89.06 80 LEU A O 1
ATOM 630 N N . SER A 1 81 ? -3.33 10.031 11.438 1 89.5 81 SER A N 1
ATOM 631 C CA . SER A 1 81 ? -4.621 9.375 11.641 1 89.5 81 SER A CA 1
ATOM 632 C C . SER A 1 81 ? -5.723 10.07 10.852 1 89.5 81 SER A C 1
ATOM 634 O O . SER A 1 81 ? -6.883 9.664 10.906 1 89.5 81 SER A O 1
ATOM 636 N N . LYS A 1 82 ? -5.32 11.047 10.18 1 88.56 82 LYS A N 1
ATOM 637 C CA . LYS A 1 82 ? -6.312 11.703 9.328 1 88.56 82 LYS A CA 1
ATOM 638 C C . LYS A 1 82 ? -6.234 11.188 7.895 1 88.56 82 LYS A C 1
ATOM 640 O O . LYS A 1 82 ? -5.227 10.594 7.496 1 88.56 82 LYS A O 1
ATOM 645 N N . CYS A 1 83 ? -7.289 11.445 7.168 1 93.44 83 CYS A N 1
ATOM 646 C CA . CYS A 1 83 ? -7.277 11.148 5.742 1 93.44 83 CYS A CA 1
ATOM 647 C C . CYS A 1 83 ? -6.711 12.32 4.945 1 93.44 83 CYS A C 1
ATOM 649 O O . CYS A 1 83 ? -7.289 13.406 4.93 1 93.44 83 CYS A O 1
ATOM 651 N N . TYR A 1 84 ? -5.602 12.109 4.316 1 92 84 TYR A N 1
ATOM 652 C CA . TYR A 1 84 ? -5.027 13.141 3.457 1 92 84 TYR A CA 1
ATOM 653 C C . TYR A 1 84 ? -5.672 13.109 2.076 1 92 84 TYR A C 1
ATOM 655 O O . TYR A 1 84 ? -5.906 12.039 1.514 1 92 84 TYR A O 1
ATOM 663 N N . SER A 1 85 ? -6.012 14.281 1.604 1 92.75 85 SER A N 1
ATOM 664 C CA . SER A 1 85 ? -6.469 14.359 0.22 1 92.75 85 SER A CA 1
ATOM 665 C C . SER A 1 85 ? -5.344 14.023 -0.752 1 92.75 85 SER A C 1
ATOM 667 O O . SER A 1 85 ? -4.168 14.023 -0.378 1 92.75 85 SER A O 1
ATOM 669 N N . SER A 1 86 ? -5.73 13.727 -1.993 1 95.5 86 SER A N 1
ATOM 670 C CA . SER A 1 86 ? -4.73 13.453 -3.02 1 95.5 86 SER A CA 1
ATOM 671 C C . SER A 1 86 ? -3.771 14.625 -3.188 1 95.5 86 SER A C 1
ATOM 673 O O . SER A 1 86 ? -2.562 14.43 -3.322 1 95.5 86 SER A O 1
ATOM 675 N N . SER A 1 87 ? -4.32 15.852 -3.162 1 94.62 87 SER A N 1
ATOM 676 C CA . SER A 1 87 ? -3.492 17.047 -3.318 1 94.62 87 SER A CA 1
ATOM 677 C C . SER A 1 87 ? -2.496 17.172 -2.172 1 94.62 87 SER A C 1
ATOM 679 O O . SER A 1 87 ? -1.342 17.547 -2.387 1 94.62 87 SER A O 1
ATOM 681 N N . GLU A 1 88 ? -2.959 16.891 -0.955 1 93.69 88 GLU A N 1
ATOM 682 C CA . GLU A 1 88 ? -2.07 16.922 0.203 1 93.69 88 GLU A CA 1
ATOM 683 C C . GLU A 1 88 ? -0.977 15.867 0.087 1 93.69 88 GLU A C 1
ATOM 685 O O . GLU A 1 88 ? 0.188 16.141 0.388 1 93.69 88 GLU A O 1
ATOM 690 N N . LEU A 1 89 ? -1.287 14.656 -0.344 1 96.12 89 LEU A N 1
ATOM 691 C CA . LEU A 1 89 ? -0.312 13.586 -0.522 1 96.12 89 LEU A CA 1
ATOM 692 C C . LEU A 1 89 ? 0.713 13.961 -1.589 1 96.12 89 LEU A C 1
ATOM 694 O O . LEU A 1 89 ? 1.904 13.68 -1.434 1 96.12 89 LEU A O 1
ATOM 698 N N . PHE A 1 90 ? 0.214 14.578 -2.713 1 97.44 90 PHE A N 1
ATOM 699 C CA . PHE A 1 90 ? 1.131 15.047 -3.746 1 97.44 90 PHE A CA 1
ATOM 700 C C . PHE A 1 90 ? 2.105 16.078 -3.18 1 97.44 90 PHE A C 1
ATOM 702 O O . PHE A 1 90 ? 3.307 16.016 -3.447 1 97.44 90 PHE A O 1
ATOM 709 N N . ALA A 1 91 ? 1.584 16.969 -2.342 1 95.69 91 ALA A N 1
ATOM 710 C CA . ALA A 1 91 ? 2.416 18.016 -1.75 1 95.69 91 ALA A CA 1
ATOM 711 C C . ALA A 1 91 ? 3.449 17.422 -0.799 1 95.69 91 ALA A C 1
ATOM 713 O O . ALA A 1 91 ? 4.609 17.844 -0.788 1 95.69 91 ALA A O 1
ATOM 714 N N . VAL A 1 92 ? 3.096 16.5 -0.022 1 95.06 92 VAL A N 1
ATOM 715 C CA . VAL A 1 92 ? 4.008 15.844 0.902 1 95.06 92 VAL A CA 1
ATOM 716 C C . VAL A 1 92 ? 5.191 15.266 0.133 1 95.06 92 VAL A C 1
ATOM 718 O O . VAL A 1 92 ? 6.324 15.281 0.621 1 95.06 92 VAL A O 1
ATOM 721 N N . HIS A 1 93 ? 4.957 14.812 -1.08 1 97.75 93 HIS A N 1
ATOM 722 C CA . HIS A 1 93 ? 5.992 14.164 -1.881 1 97.75 93 HIS A CA 1
ATOM 723 C C . HIS A 1 93 ? 6.551 15.125 -2.93 1 97.75 93 HIS A C 1
ATOM 725 O O . HIS A 1 93 ? 7.27 14.703 -3.838 1 97.75 93 HIS A O 1
ATOM 731 N N . ASN A 1 94 ? 6.199 16.359 -2.793 1 97.44 94 ASN A N 1
ATOM 732 C CA . ASN A 1 94 ? 6.691 17.422 -3.664 1 97.44 94 ASN A CA 1
ATOM 733 C C . ASN A 1 94 ? 6.391 17.125 -5.133 1 97.44 94 ASN A C 1
ATOM 735 O O . ASN A 1 94 ? 7.246 17.312 -5.996 1 97.44 94 ASN A O 1
ATOM 739 N N . LEU A 1 95 ? 5.242 16.578 -5.355 1 97.81 95 LEU A N 1
ATOM 740 C CA . LEU A 1 95 ? 4.816 16.281 -6.719 1 97.81 95 LEU A CA 1
ATOM 741 C C . LEU A 1 95 ? 4.016 17.438 -7.309 1 97.81 95 LEU A C 1
ATOM 743 O O . LEU A 1 95 ? 3.252 18.094 -6.598 1 97.81 95 LEU A O 1
ATOM 747 N N . ASN A 1 96 ? 4.191 17.609 -8.562 1 97.69 96 ASN A N 1
ATOM 748 C CA . ASN A 1 96 ? 3.434 18.609 -9.305 1 97.69 96 ASN A CA 1
ATOM 749 C C . ASN A 1 96 ? 3.127 18.141 -10.727 1 97.69 96 ASN A C 1
ATOM 751 O O . ASN A 1 96 ? 3.43 17 -11.086 1 97.69 96 ASN A O 1
ATOM 755 N N . ASN A 1 97 ? 2.531 18.953 -11.469 1 97.38 97 ASN A N 1
ATOM 756 C CA . ASN A 1 97 ? 2.002 18.547 -12.766 1 97.38 97 ASN A CA 1
ATOM 757 C C . ASN A 1 97 ? 3.119 18.156 -13.727 1 97.38 97 ASN A C 1
ATOM 759 O O . ASN A 1 97 ? 2.863 17.547 -14.766 1 97.38 97 ASN A O 1
ATOM 763 N N . ASN A 1 98 ? 4.383 18.469 -13.406 1 97.44 98 ASN A N 1
ATOM 764 C CA . ASN A 1 98 ? 5.52 18.125 -14.258 1 97.44 98 ASN A CA 1
ATOM 765 C C . ASN A 1 98 ? 6.234 16.875 -13.781 1 97.44 98 ASN A C 1
ATOM 767 O O . ASN A 1 98 ? 7.18 16.406 -14.422 1 97.44 98 ASN A O 1
ATOM 771 N N . SER A 1 99 ? 5.688 16.406 -12.758 1 98.25 99 SER A N 1
ATOM 772 C CA . SER A 1 99 ? 6.348 15.242 -12.172 1 98.25 99 SER A CA 1
ATOM 773 C C . SER A 1 99 ? 6.113 14 -13.016 1 98.25 99 SER A C 1
ATOM 775 O O . SER A 1 99 ? 5.055 13.852 -13.633 1 98.25 99 SER A O 1
ATOM 777 N N . ARG A 1 100 ? 7.141 13.211 -13.133 1 98.31 100 ARG A N 1
ATOM 778 C CA . ARG A 1 100 ? 7.129 11.875 -13.734 1 98.31 100 ARG A CA 1
ATOM 779 C C . ARG A 1 100 ? 7.488 10.812 -12.703 1 98.31 100 ARG A C 1
ATOM 781 O O . ARG A 1 100 ? 8.617 10.766 -12.211 1 98.31 100 ARG A O 1
ATOM 788 N N . ILE A 1 101 ? 6.527 9.977 -12.391 1 98.75 101 ILE A N 1
ATOM 789 C CA . ILE A 1 101 ? 6.699 9.008 -11.32 1 98.75 101 ILE A CA 1
ATOM 790 C C . ILE A 1 101 ? 7.082 7.648 -11.898 1 98.75 101 ILE A C 1
ATOM 79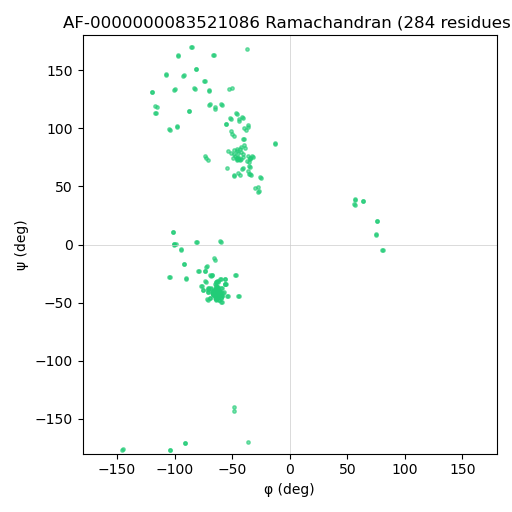2 O O . ILE A 1 101 ? 6.219 6.91 -12.383 1 98.75 101 ILE A O 1
ATOM 796 N N . ASP A 1 102 ? 8.25 7.336 -11.836 1 98.62 102 ASP A N 1
ATOM 797 C CA . ASP A 1 102 ? 8.727 6.035 -12.289 1 98.62 102 ASP A CA 1
ATOM 798 C C . ASP A 1 102 ? 8.727 5.016 -11.148 1 98.62 102 ASP A C 1
ATOM 800 O O . ASP A 1 102 ? 8.234 5.301 -10.055 1 98.62 102 ASP A O 1
ATOM 804 N N . ALA A 1 103 ? 9.281 3.912 -11.383 1 98.75 103 ALA A N 1
ATOM 805 C CA . ALA A 1 103 ? 9.258 2.799 -10.438 1 98.75 103 ALA A CA 1
ATOM 806 C C . ALA A 1 103 ? 9.898 3.189 -9.109 1 98.75 103 ALA A C 1
ATOM 808 O O . ALA A 1 103 ? 9.352 2.91 -8.039 1 98.75 103 ALA A O 1
ATOM 809 N N . ALA A 1 104 ? 11.047 3.836 -9.164 1 98.31 104 ALA A N 1
ATOM 810 C CA . ALA A 1 104 ? 11.766 4.219 -7.953 1 98.31 104 ALA A CA 1
ATOM 811 C C . ALA A 1 104 ? 10.961 5.23 -7.137 1 98.31 104 ALA A C 1
ATOM 813 O O . ALA A 1 104 ? 10.836 5.094 -5.918 1 98.31 104 ALA A O 1
ATOM 814 N N . ALA A 1 105 ? 10.484 6.211 -7.863 1 98.56 105 ALA A N 1
ATOM 815 C CA . ALA A 1 105 ? 9.672 7.223 -7.188 1 98.56 105 ALA A CA 1
ATOM 816 C C . ALA A 1 105 ? 8.414 6.602 -6.582 1 98.56 105 ALA A C 1
ATOM 818 O O . ALA A 1 105 ? 8.023 6.941 -5.465 1 98.56 105 ALA A O 1
ATOM 819 N N . PHE A 1 106 ? 7.809 5.691 -7.305 1 98.81 106 PHE A N 1
ATOM 820 C CA . PHE A 1 106 ? 6.594 5.055 -6.809 1 98.81 106 PHE A CA 1
ATOM 821 C C . PHE A 1 106 ? 6.887 4.234 -5.555 1 98.81 106 PHE A C 1
ATOM 823 O O . PHE A 1 106 ? 6.086 4.219 -4.617 1 98.81 106 PHE A O 1
ATOM 830 N N . ARG A 1 107 ? 7.973 3.578 -5.508 1 98.62 107 ARG A N 1
ATOM 831 C CA . ARG A 1 107 ? 8.367 2.809 -4.332 1 98.62 107 ARG A CA 1
ATOM 832 C C . ARG A 1 107 ? 8.492 3.709 -3.107 1 98.62 107 ARG A C 1
ATOM 834 O O . ARG A 1 107 ? 8.203 3.283 -1.987 1 98.62 107 ARG A O 1
ATOM 841 N N . HIS A 1 108 ? 8.844 4.961 -3.375 1 98 108 HIS A N 1
ATOM 842 C CA . HIS A 1 108 ? 8.992 5.91 -2.279 1 98 108 HIS A CA 1
ATOM 843 C C . HIS A 1 108 ? 7.637 6.438 -1.819 1 98 108 HIS A C 1
ATOM 845 O O . HIS A 1 108 ? 7.488 6.859 -0.67 1 98 108 HIS A O 1
ATOM 851 N N . ILE A 1 109 ? 6.645 6.395 -2.617 1 98.69 109 ILE A N 1
ATOM 852 C CA . ILE A 1 109 ? 5.312 6.918 -2.32 1 98.69 109 ILE A CA 1
ATOM 853 C C . ILE A 1 109 ? 4.465 5.832 -1.67 1 98.69 109 ILE A C 1
ATOM 855 O O . ILE A 1 109 ? 3.592 6.125 -0.849 1 98.69 109 ILE A O 1
ATOM 859 N N . CYS A 1 110 ? 4.754 4.609 -2.01 1 98.81 110 CYS A N 1
ATOM 860 C CA . CYS A 1 110 ? 3.936 3.451 -1.671 1 98.81 110 CYS A CA 1
ATOM 861 C C . CYS A 1 110 ? 3.678 3.385 -0.171 1 98.81 110 CYS A C 1
ATOM 863 O O . CYS A 1 110 ? 2.543 3.174 0.26 1 98.81 110 CYS A O 1
ATOM 865 N N . PRO A 1 111 ? 4.711 3.615 0.698 1 98.69 111 PRO A N 1
ATOM 866 C CA . PRO A 1 111 ? 4.426 3.531 2.133 1 98.69 111 PRO A CA 1
ATOM 867 C C . PRO A 1 111 ? 3.402 4.566 2.594 1 98.69 111 PRO A C 1
ATOM 869 O O . PRO A 1 111 ? 2.643 4.312 3.531 1 98.69 111 PRO A O 1
ATOM 872 N N . THR A 1 112 ? 3.381 5.699 1.983 1 98.19 112 THR A N 1
ATOM 873 C CA . THR A 1 112 ? 2.393 6.723 2.307 1 98.19 112 THR A CA 1
ATOM 874 C C . THR A 1 112 ? 0.981 6.223 2.014 1 98.19 112 THR A C 1
ATOM 876 O O . THR A 1 112 ? 0.09 6.336 2.857 1 98.19 112 THR A O 1
ATOM 879 N N . ILE A 1 113 ? 0.819 5.625 0.864 1 98.5 113 ILE A N 1
ATOM 880 C CA . ILE A 1 113 ? -0.479 5.094 0.462 1 98.5 113 ILE A CA 1
ATOM 881 C C . ILE A 1 113 ? -0.896 3.977 1.413 1 98.5 113 ILE A C 1
ATOM 883 O O . ILE A 1 113 ? -2.033 3.953 1.894 1 98.5 113 ILE A O 1
ATOM 887 N N . LEU A 1 114 ? 0.05 3.107 1.673 1 98.62 114 LEU A N 1
ATOM 888 C CA . LEU A 1 114 ? -0.238 1.954 2.518 1 98.62 114 LEU A CA 1
ATOM 889 C C . LEU A 1 114 ? -0.598 2.393 3.934 1 98.62 114 LEU A C 1
ATOM 891 O O . LEU A 1 114 ? -1.496 1.822 4.555 1 98.62 114 LEU A O 1
ATOM 895 N N . GLN A 1 115 ? 0.108 3.404 4.449 1 97.94 115 GLN A N 1
ATOM 896 C CA . GLN A 1 115 ? -0.206 3.924 5.777 1 97.94 115 GLN A CA 1
ATOM 897 C C . GLN A 1 115 ? -1.623 4.488 5.824 1 97.94 115 GLN A C 1
ATOM 899 O O . GLN A 1 115 ? -2.359 4.25 6.785 1 97.94 115 GLN A O 1
ATOM 904 N N . GLN A 1 116 ? -2.029 5.227 4.793 1 96.38 116 GLN A N 1
ATOM 905 C CA . GLN A 1 116 ? -3.363 5.812 4.727 1 96.38 116 GLN A CA 1
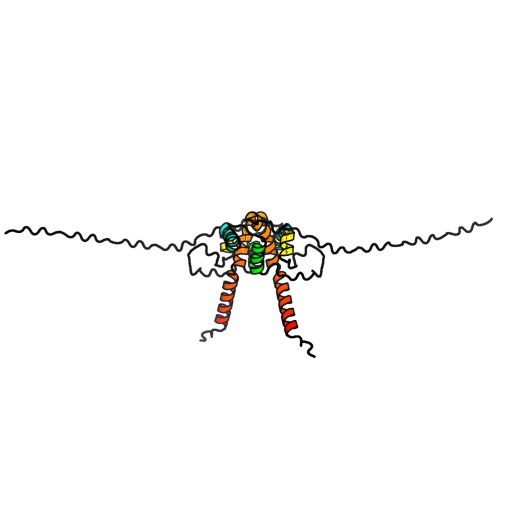ATOM 906 C C . GLN A 1 116 ? -4.438 4.73 4.676 1 96.38 116 GLN A C 1
ATOM 908 O O . GLN A 1 116 ? -5.492 4.863 5.305 1 96.38 116 GLN A O 1
ATOM 913 N N . LEU A 1 117 ? -4.109 3.652 4.012 1 97.06 117 LEU A N 1
ATOM 914 C CA . LEU A 1 117 ? -5.031 2.525 3.936 1 97.06 117 LEU A CA 1
ATOM 915 C C . LEU A 1 117 ? -5.125 1.809 5.277 1 97.06 117 LEU A C 1
ATOM 917 O O . LEU A 1 117 ? -6.227 1.523 5.758 1 97.06 117 LEU A O 1
ATOM 921 N N . GLU A 1 118 ? -3.992 1.556 5.84 1 96.88 118 GLU A N 1
ATOM 922 C CA . GLU A 1 118 ? -3.908 0.794 7.082 1 96.88 118 GLU A CA 1
ATOM 923 C C . GLU A 1 118 ? -4.59 1.534 8.227 1 96.88 118 GLU A C 1
ATOM 925 O O . GLU A 1 118 ? -5.223 0.914 9.086 1 96.88 118 GLU A O 1
ATOM 930 N N . SER A 1 119 ? -4.473 2.867 8.273 1 94.31 119 SER A N 1
ATOM 931 C CA . SER A 1 119 ? -5.023 3.668 9.359 1 94.31 119 SER A CA 1
ATOM 932 C C . SER A 1 119 ? -6.551 3.646 9.344 1 94.31 119 SER A C 1
ATOM 934 O O . SER A 1 119 ? -7.191 3.936 10.352 1 94.31 119 SER A O 1
ATOM 936 N N . GLY A 1 120 ? -7.121 3.43 8.172 1 92.69 120 GLY A N 1
ATOM 937 C CA . GLY A 1 120 ? -8.57 3.422 8.031 1 92.69 120 GLY A CA 1
ATOM 938 C C . GLY A 1 120 ? -9.18 4.809 8.07 1 92.69 120 GLY A C 1
ATOM 939 O O . GLY A 1 120 ? -10.406 4.953 8.125 1 92.69 120 GLY A O 1
ATOM 940 N N . ALA A 1 121 ? -8.359 5.738 8.055 1 89 121 ALA A N 1
ATOM 941 C CA . ALA A 1 121 ? -8.82 7.113 8.219 1 89 121 ALA A CA 1
ATOM 942 C C . ALA A 1 121 ? -9.75 7.52 7.074 1 89 121 ALA A C 1
ATOM 944 O O . ALA A 1 121 ? -10.789 8.148 7.301 1 89 121 ALA A O 1
ATOM 945 N N . CYS A 1 122 ? -9.32 7.145 5.855 1 92.31 122 CYS A N 1
ATOM 946 C CA . CYS A 1 122 ? -10.094 7.547 4.688 1 92.31 122 CYS A CA 1
ATOM 947 C C . CYS A 1 122 ? -11.422 6.797 4.629 1 92.31 122 CYS A C 1
ATOM 949 O O . CYS A 1 122 ? -12.445 7.367 4.258 1 92.31 122 CYS A O 1
ATOM 951 N N . ALA A 1 123 ? -11.359 5.543 5.012 1 89.31 123 ALA A N 1
ATOM 952 C CA . ALA A 1 123 ? -12.578 4.742 5.055 1 89.31 123 ALA A CA 1
ATOM 953 C C . ALA A 1 123 ? -13.586 5.324 6.051 1 89.31 123 ALA A C 1
ATOM 955 O O . ALA A 1 123 ? -14.781 5.402 5.762 1 89.31 123 ALA A O 1
ATOM 956 N N . ALA A 1 124 ? -13.133 5.738 7.152 1 88.69 124 ALA A N 1
ATOM 957 C CA . ALA A 1 124 ? -13.984 6.316 8.188 1 88.69 124 ALA A CA 1
ATOM 958 C C . ALA A 1 124 ? -14.602 7.633 7.719 1 88.69 124 ALA A C 1
ATOM 960 O O . ALA A 1 124 ? -15.789 7.883 7.93 1 88.69 124 ALA A O 1
ATOM 961 N N . GLU A 1 125 ? -13.789 8.359 7.133 1 86.19 125 GLU A N 1
ATOM 962 C CA . GLU A 1 125 ? -14.258 9.648 6.641 1 86.19 125 GLU A CA 1
ATOM 963 C C . GLU A 1 125 ? -15.297 9.477 5.535 1 86.19 125 GLU A C 1
ATOM 965 O O . GLU A 1 125 ? -16.281 10.219 5.473 1 86.19 125 GLU A O 1
ATOM 970 N N . ASN A 1 126 ? -15.039 8.594 4.648 1 84.94 126 ASN A N 1
ATOM 971 C CA . ASN A 1 126 ? -15.961 8.328 3.547 1 84.94 126 ASN A CA 1
ATOM 972 C C . ASN A 1 126 ? -17.312 7.824 4.051 1 84.94 126 ASN A C 1
ATOM 974 O O . ASN A 1 126 ? -18.344 8.18 3.504 1 84.94 126 ASN A O 1
ATOM 978 N N . GLN A 1 127 ? -17.312 7.027 5.094 1 84.94 127 GLN A N 1
ATOM 979 C CA . GLN A 1 127 ? -18.547 6.52 5.68 1 84.94 127 GLN A CA 1
ATOM 980 C C . GLN A 1 127 ? -19.359 7.648 6.309 1 84.94 127 GLN A C 1
ATOM 982 O O . GLN A 1 127 ? -20.578 7.691 6.164 1 84.94 127 GLN A O 1
ATOM 987 N N . GLU A 1 128 ? -18.672 8.484 6.949 1 83.5 128 GLU A N 1
ATOM 988 C CA . GLU A 1 128 ? -19.344 9.625 7.57 1 83.5 128 GLU A CA 1
ATOM 989 C C . GLU A 1 128 ? -19.984 10.531 6.52 1 83.5 128 GLU A C 1
ATOM 991 O O . GLU A 1 128 ? -21.094 11.031 6.719 1 83.5 128 GLU A O 1
ATOM 996 N N . ASN A 1 129 ? -19.266 10.703 5.457 1 81.69 129 ASN A N 1
ATOM 997 C CA . ASN A 1 129 ? -19.797 11.547 4.387 1 81.69 129 ASN A CA 1
ATOM 998 C C . ASN A 1 129 ? -21.016 10.914 3.729 1 81.69 129 ASN A C 1
ATOM 1000 O O . ASN A 1 129 ? -21.969 11.617 3.389 1 81.69 129 ASN A O 1
ATOM 1004 N N . GLU A 1 130 ? -21 9.68 3.525 1 80.75 130 GLU A N 1
ATOM 1005 C CA . GLU A 1 130 ? -22.141 8.977 2.949 1 80.75 130 GLU A CA 1
ATOM 1006 C C . GLU A 1 130 ? -23.359 9.062 3.867 1 80.75 130 GLU A C 1
ATOM 1008 O O . GLU A 1 130 ? -24.484 9.242 3.398 1 80.75 130 GLU A O 1
ATOM 1013 N N . GLU A 1 131 ? -23.219 8.984 5.102 1 83.25 131 GLU A N 1
ATOM 1014 C CA . GLU A 1 131 ? -24.297 9.094 6.078 1 83.25 131 GLU A CA 1
ATOM 1015 C C . GLU A 1 131 ? -24.891 10.5 6.094 1 83.25 131 GLU A C 1
ATOM 1017 O O . GLU A 1 131 ? -26.094 10.672 6.215 1 83.25 131 GLU A O 1
ATOM 1022 N N . ASP A 1 132 ? -24.016 11.422 6.008 1 79.06 132 ASP A N 1
ATOM 1023 C CA . ASP A 1 132 ? -24.469 12.812 5.988 1 79.06 132 ASP A CA 1
ATOM 1024 C C . ASP A 1 132 ? -25.297 13.094 4.73 1 79.06 132 ASP A C 1
ATOM 1026 O O . ASP A 1 132 ? -26.312 13.789 4.797 1 79.06 132 ASP A O 1
ATOM 1030 N N . GLU A 1 133 ? -24.828 12.609 3.629 1 83.62 133 GLU A N 1
ATOM 1031 C CA . GLU A 1 133 ? -25.562 12.781 2.375 1 83.62 133 GLU A CA 1
ATOM 1032 C C . GLU A 1 133 ? -26.922 12.094 2.43 1 83.62 133 GLU A C 1
ATOM 1034 O O . GLU A 1 133 ? -27.922 12.641 1.951 1 83.62 133 GLU A O 1
ATOM 1039 N N . ASP A 1 134 ? -27.016 10.953 3.047 1 83 134 ASP A N 1
ATOM 1040 C CA . ASP A 1 134 ? -28.266 10.219 3.197 1 83 134 ASP A CA 1
ATOM 1041 C C . ASP A 1 134 ? -29.234 10.953 4.129 1 83 134 ASP A C 1
ATOM 1043 O O . ASP A 1 134 ? -30.438 10.984 3.877 1 83 134 ASP A O 1
ATOM 1047 N N . ASN A 1 135 ? -28.656 11.484 5.07 1 83.25 135 ASN A N 1
ATOM 1048 C CA . ASN A 1 135 ? -29.484 12.234 6.02 1 83.25 135 ASN A CA 1
ATOM 1049 C C . ASN A 1 135 ? -30 13.531 5.41 1 83.25 135 ASN A C 1
ATOM 1051 O O . ASN A 1 135 ? -31.109 13.961 5.711 1 83.25 135 ASN A O 1
ATOM 1055 N N . LEU A 1 136 ? -29.141 14.148 4.633 1 80.69 136 LEU A N 1
ATOM 1056 C CA . LEU A 1 136 ? -29.562 15.367 3.957 1 80.69 136 LEU A CA 1
ATOM 1057 C C . LEU A 1 136 ? -30.672 15.07 2.957 1 80.69 136 LEU A C 1
ATOM 1059 O O . LEU A 1 136 ? -31.594 15.891 2.775 1 80.69 136 LEU A O 1
ATOM 1063 N N . LEU A 1 137 ? -30.531 13.836 2.373 1 78.5 137 LEU A N 1
ATOM 1064 C CA . LEU A 1 137 ? -31.562 13.445 1.41 1 78.5 137 LEU A CA 1
ATOM 1065 C C . LEU A 1 137 ? -32.875 13.094 2.115 1 78.5 137 LEU A C 1
ATOM 1067 O O . LEU A 1 137 ? -33.938 13.203 1.526 1 78.5 137 LEU A O 1
ATOM 1071 N N . LEU A 1 138 ? -32.812 12.727 3.396 1 71.56 138 LEU A N 1
ATOM 1072 C CA . LEU A 1 138 ? -34 12.398 4.172 1 71.56 138 LEU A CA 1
ATOM 1073 C C . LEU A 1 138 ? -34.531 13.633 4.879 1 71.56 138 LEU A C 1
ATOM 1075 O O . LEU A 1 138 ? -35.656 13.609 5.426 1 71.56 138 LEU A O 1
ATOM 1079 N N . LYS A 1 139 ? -33.844 14.805 5.094 1 65.19 139 LYS A N 1
ATOM 1080 C CA . LYS A 1 139 ? -34.375 16.016 5.707 1 65.19 139 LYS A CA 1
ATOM 1081 C C . LYS A 1 139 ? -35.406 16.688 4.809 1 65.19 139 LYS A C 1
ATOM 1083 O O . LYS A 1 139 ? -35.219 16.812 3.598 1 65.19 139 LYS A O 1
ATOM 1088 N N . PRO A 1 140 ? -36.719 16.875 5.285 1 66.62 140 PRO A N 1
ATOM 1089 C CA . PRO A 1 140 ? -37.75 17.547 4.504 1 66.62 140 PRO A CA 1
ATOM 1090 C C . PRO A 1 140 ? -37.312 18.906 3.961 1 66.62 140 PRO A C 1
ATOM 1092 O O . PRO A 1 140 ? -36.562 19.625 4.633 1 66.62 140 PRO A O 1
ATOM 1095 N N . THR A 1 141 ? -37.094 18.938 2.639 1 61.78 141 THR A N 1
ATOM 1096 C CA . THR A 1 141 ? -36.844 20.219 1.979 1 61.78 141 THR A CA 1
ATOM 1097 C C . THR A 1 141 ? -37.844 21.281 2.438 1 61.78 141 THR A C 1
ATOM 1099 O O . THR A 1 141 ? -39 20.969 2.697 1 61.78 141 THR A O 1
ATOM 1102 N N . PRO A 1 142 ? -37.375 22.25 3.129 1 59.91 142 PRO A N 1
ATOM 1103 C CA . PRO A 1 142 ? -38.344 23.297 3.438 1 59.91 142 PRO A CA 1
ATOM 1104 C C . PRO A 1 142 ? -39.281 23.625 2.256 1 59.91 142 PRO A C 1
ATOM 1106 O O . PRO A 1 142 ? -38.781 23.938 1.164 1 59.91 142 PRO A O 1
ATOM 1109 N N . SER A 1 143 ? -40.219 22.969 1.922 1 53.41 143 SER A N 1
ATOM 1110 C CA . SER A 1 143 ? -41.156 23.484 0.922 1 53.41 143 SER A CA 1
ATOM 1111 C C . SER A 1 143 ? -41.344 24.984 1.092 1 53.41 143 SER A C 1
ATOM 1113 O O . SER A 1 143 ? -41.094 25.531 2.164 1 53.41 143 SER A O 1
ATOM 1115 N N . GLU A 1 144 ? -42.531 25.672 0.223 1 45.19 144 GLU A N 1
ATOM 1116 C CA . GLU A 1 144 ? -43.25 26.938 0.225 1 45.19 144 GLU A CA 1
ATOM 1117 C C . GLU A 1 144 ? -43.906 27.203 1.584 1 45.19 144 GLU A C 1
ATOM 1119 O O . GLU A 1 144 ? -44.438 26.281 2.211 1 45.19 144 GLU A O 1
ATOM 1124 N N . MET B 1 1 ? 14.891 65.438 67.25 1 34.47 1 MET B N 1
ATOM 1125 C CA . MET B 1 1 ? 15.125 64.125 66.688 1 34.47 1 MET B CA 1
ATOM 1126 C C . MET B 1 1 ? 14.008 63.688 65.75 1 34.47 1 MET B C 1
ATOM 1128 O O . MET B 1 1 ? 12.875 63.469 66.188 1 34.47 1 MET B O 1
ATOM 1132 N N . TYR B 1 2 ? 13.977 64.5 64.562 1 45.56 2 TYR B N 1
ATOM 1133 C CA . TYR B 1 2 ? 13.18 64.5 63.375 1 45.56 2 TYR B CA 1
ATOM 1134 C C . TYR B 1 2 ? 13.203 63.125 62.688 1 45.56 2 TYR B C 1
ATOM 1136 O O . TYR B 1 2 ? 14.258 62.656 62.219 1 45.56 2 TYR B O 1
ATOM 1144 N N . LEU B 1 3 ? 12.633 62.156 63.375 1 41.97 3 LEU B N 1
ATOM 1145 C CA . LEU B 1 3 ? 12.375 60.812 62.812 1 41.97 3 LEU B CA 1
ATOM 1146 C C . LEU B 1 3 ? 11.703 60.969 61.438 1 41.97 3 LEU B C 1
ATOM 1148 O O . LEU B 1 3 ? 10.727 61.688 61.281 1 41.97 3 LEU B O 1
ATOM 1152 N N . TRP B 1 4 ? 12.578 60.969 60.406 1 46.16 4 TRP B N 1
ATOM 1153 C CA . TRP B 1 4 ? 12.453 60.812 58.969 1 46.16 4 TRP B CA 1
ATOM 1154 C C . TRP B 1 4 ? 11.523 59.625 58.625 1 46.16 4 TRP B C 1
ATOM 1156 O O . TRP B 1 4 ? 11.766 58.5 59.031 1 46.16 4 TRP B O 1
ATOM 1166 N N . SER B 1 5 ? 10.195 59.781 58.656 1 47 5 SER B N 1
ATOM 1167 C CA . SER B 1 5 ? 9.141 58.938 58.125 1 47 5 SER B CA 1
ATOM 1168 C C . SER B 1 5 ? 9.406 58.562 56.688 1 47 5 SER B C 1
ATOM 1170 O O . SER B 1 5 ? 9.523 59.438 55.812 1 47 5 SER B O 1
ATOM 1172 N N . HIS B 1 6 ? 10.375 57.625 56.469 1 49.59 6 HIS B N 1
ATOM 1173 C CA . HIS B 1 6 ? 10.641 56.969 55.188 1 49.59 6 HIS B CA 1
ATOM 1174 C C . HIS B 1 6 ? 9.344 56.5 54.531 1 49.59 6 HIS B C 1
ATOM 1176 O O . HIS B 1 6 ? 8.555 55.781 55.156 1 49.59 6 HIS B O 1
ATOM 1182 N N . ARG B 1 7 ? 8.617 57.344 53.844 1 47.84 7 ARG B N 1
ATOM 1183 C CA . ARG B 1 7 ? 7.59 57.062 52.875 1 47.84 7 ARG B CA 1
ATOM 1184 C C . ARG B 1 7 ? 8.039 55.938 51.938 1 47.84 7 ARG B C 1
ATOM 1186 O O . ARG B 1 7 ? 8.992 56.094 51.188 1 47.84 7 ARG B O 1
ATOM 1193 N N . ASP B 1 8 ? 8.07 54.656 52.438 1 49.97 8 ASP B N 1
ATOM 1194 C CA . ASP B 1 8 ? 8.195 53.5 51.594 1 49.97 8 ASP B CA 1
ATOM 1195 C C . ASP B 1 8 ? 7.258 53.594 50.406 1 49.97 8 ASP B C 1
ATOM 1197 O O . ASP B 1 8 ? 6.039 53.625 50.562 1 49.97 8 ASP B O 1
ATOM 1201 N N . SER B 1 9 ? 7.488 54.438 49.406 1 51.72 9 SER B N 1
ATOM 1202 C CA . SER B 1 9 ? 6.855 54.406 48.094 1 51.72 9 SER B CA 1
ATOM 1203 C C . SER B 1 9 ? 6.805 53 47.531 1 51.72 9 SER B C 1
ATOM 1205 O O . SER B 1 9 ? 7.844 52.375 47.312 1 51.72 9 SER B O 1
ATOM 1207 N N . LEU B 1 10 ? 5.918 52.125 48.062 1 49.94 10 LEU B N 1
ATOM 1208 C CA . LEU B 1 10 ? 5.531 50.875 47.406 1 49.94 10 LEU B CA 1
ATOM 1209 C C . LEU B 1 10 ? 5.352 51.062 45.906 1 49.94 10 LEU B C 1
ATOM 1211 O O . LEU B 1 10 ? 4.465 51.812 45.469 1 49.94 10 LEU B O 1
ATOM 1215 N N . TRP B 1 11 ? 6.398 51.188 45.062 1 51.91 11 TRP B N 1
ATOM 1216 C CA . TRP B 1 11 ? 6.363 51.031 43.625 1 51.91 11 TRP B CA 1
ATOM 1217 C C . TRP B 1 11 ? 5.52 49.84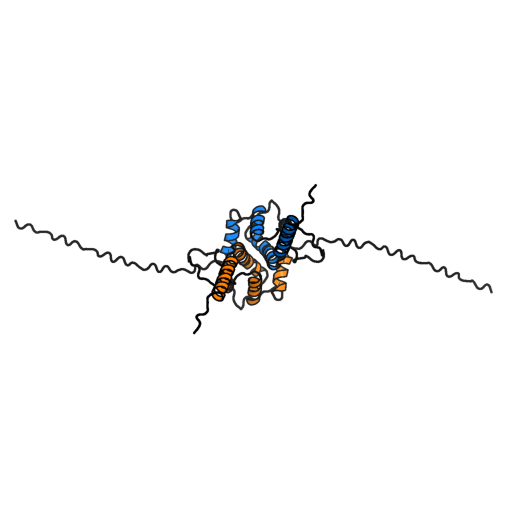4 43.219 1 51.91 11 TRP B C 1
ATOM 1219 O O . TRP B 1 11 ? 5.797 48.719 43.656 1 51.91 11 TRP B O 1
ATOM 1229 N N . LEU B 1 12 ? 4.172 49.906 43.094 1 49.66 12 LEU B N 1
ATOM 1230 C CA . LEU B 1 12 ? 3.295 48.969 42.406 1 49.66 12 LEU B CA 1
ATOM 1231 C C . LEU B 1 12 ? 3.863 48.594 41.031 1 49.66 12 LEU B C 1
ATOM 1233 O O . LEU B 1 12 ? 3.916 49.438 40.125 1 49.66 12 LEU B O 1
ATOM 1237 N N . ILE B 1 13 ? 4.891 47.781 40.906 1 52.56 13 ILE B N 1
ATOM 1238 C CA . ILE B 1 13 ? 5.316 47.125 39.656 1 52.56 13 ILE B CA 1
ATOM 1239 C C . ILE B 1 13 ? 4.105 46.562 38.938 1 52.56 13 ILE B C 1
ATOM 1241 O O . ILE B 1 13 ? 3.451 45.625 39.438 1 52.56 13 ILE B O 1
ATOM 1245 N N . LEU B 1 14 ? 3.295 47.344 38.219 1 49.5 14 LEU B N 1
ATOM 1246 C CA . LEU B 1 14 ? 2.324 46.906 37.219 1 49.5 14 LEU B CA 1
ATOM 1247 C C . LEU B 1 14 ? 2.939 45.875 36.281 1 49.5 14 LEU B C 1
ATOM 1249 O O . LEU B 1 14 ? 3.805 46.188 35.469 1 49.5 14 LEU B O 1
ATOM 1253 N N . LEU B 1 15 ? 3.143 44.594 36.75 1 51.09 15 LEU B N 1
ATOM 1254 C CA . LEU B 1 15 ? 3.424 43.469 35.875 1 51.09 15 LEU B CA 1
ATOM 1255 C C . LEU B 1 15 ? 2.434 43.438 34.719 1 51.09 15 LEU B C 1
ATOM 1257 O O . LEU B 1 15 ? 1.272 43.062 34.906 1 51.09 15 LEU B O 1
ATOM 1261 N N . LEU B 1 16 ? 2.299 44.469 33.812 1 52.06 16 LEU B N 1
ATOM 1262 C CA . LEU B 1 16 ? 1.634 44.281 32.531 1 52.06 16 LEU B CA 1
ATOM 1263 C C . LEU B 1 16 ? 2.025 42.969 31.891 1 52.06 16 LEU B C 1
ATOM 1265 O O . LEU B 1 16 ? 3.158 42.781 31.438 1 52.06 16 LEU B O 1
ATOM 1269 N N . GLY B 1 17 ? 1.665 41.781 32.5 1 52.62 17 GLY B N 1
ATOM 1270 C CA . GLY B 1 17 ? 1.713 40.5 31.812 1 52.62 17 GLY B CA 1
ATOM 1271 C C . GLY B 1 17 ? 1.342 40.594 30.344 1 52.62 17 GLY B C 1
ATOM 1272 O O . GLY B 1 17 ? 0.203 40.938 30 1 52.62 17 GLY B O 1
ATOM 1273 N N . LEU B 1 18 ? 2.186 41.188 29.438 1 53.97 18 LEU B N 1
ATOM 1274 C CA . LEU B 1 18 ? 2.031 41 28 1 53.97 18 LEU B CA 1
ATOM 1275 C C . LEU B 1 18 ? 1.529 39.594 27.688 1 53.97 18 LEU B C 1
ATOM 1277 O O . LEU B 1 18 ? 2.279 38.625 27.797 1 53.97 18 LEU B O 1
ATOM 1281 N N . LEU B 1 19 ? 0.254 39.219 28.078 1 53.59 19 LEU B N 1
ATOM 1282 C CA . LEU B 1 19 ? -0.379 38.031 27.484 1 53.59 19 LEU B CA 1
ATOM 1283 C C . LEU B 1 19 ? -0.149 38 25.969 1 53.59 19 LEU B C 1
ATOM 1285 O O . LEU B 1 19 ? -0.791 38.75 25.219 1 53.59 19 LEU B O 1
ATOM 1289 N N . LEU B 1 20 ? 1.17 37.969 25.484 1 52.84 20 LEU B N 1
ATOM 1290 C CA . LEU B 1 20 ? 1.347 37.594 24.078 1 52.84 20 LEU B CA 1
ATOM 1291 C C . LEU B 1 20 ? 0.374 36.5 23.672 1 52.84 20 LEU B C 1
ATOM 1293 O O . LEU B 1 20 ? 0.234 35.5 24.391 1 52.84 20 LEU B O 1
ATOM 1297 N N . PRO B 1 21 ? -0.747 36.844 23.031 1 53 21 PRO B N 1
ATOM 1298 C CA . PRO B 1 21 ? -1.511 35.688 22.5 1 53 21 PRO B CA 1
ATOM 1299 C C . PRO B 1 21 ? -0.619 34.625 21.922 1 53 21 PRO B C 1
ATOM 1301 O O . PRO B 1 21 ? 0.303 34.906 21.156 1 53 21 PRO B O 1
ATOM 1304 N N . VAL B 1 22 ? -0.182 33.625 22.719 1 52.34 22 VAL B N 1
ATOM 1305 C CA . VAL B 1 22 ? 0.272 32.406 22.047 1 52.34 22 VAL B CA 1
ATOM 1306 C C . VAL B 1 22 ? -0.591 32.156 20.812 1 52.34 22 VAL B C 1
ATOM 1308 O O . VAL B 1 22 ? -1.76 31.766 20.938 1 52.34 22 VAL B O 1
ATOM 1311 N N . THR B 1 23 ? -0.622 33.062 19.828 1 46.22 23 THR B N 1
ATOM 1312 C CA . THR B 1 23 ? -1.175 32.531 18.578 1 46.22 23 THR B CA 1
ATOM 1313 C C . THR B 1 23 ? -0.857 31.062 18.422 1 46.22 23 THR B C 1
ATOM 1315 O O . THR B 1 23 ? 0.312 30.672 18.406 1 46.22 23 THR B O 1
ATOM 1318 N N . ARG B 1 24 ? -1.605 30.266 19.203 1 44.78 24 ARG B N 1
ATOM 1319 C CA . ARG B 1 24 ? -1.59 28.891 18.75 1 44.78 24 ARG B CA 1
ATOM 1320 C C . ARG B 1 24 ? -1.498 28.797 17.234 1 44.78 24 ARG B C 1
ATOM 1322 O O . ARG B 1 24 ? -2.477 29.062 16.531 1 44.78 24 ARG B O 1
ATOM 1329 N N . ALA B 1 25 ? -0.448 29.328 16.578 1 43.81 25 ALA B N 1
ATOM 1330 C CA . ALA B 1 25 ? -0.264 28.906 15.188 1 43.81 25 ALA B CA 1
ATOM 1331 C C . ALA B 1 25 ? -0.688 27.453 15 1 43.81 25 ALA B C 1
ATOM 1333 O O . ALA B 1 25 ? -0.131 26.547 15.625 1 43.81 25 ALA B O 1
ATOM 1334 N N . GLU B 1 26 ? -1.887 27.109 14.977 1 46.12 26 GLU B N 1
ATOM 1335 C CA . GLU B 1 26 ? -2.264 25.828 14.422 1 46.12 26 GLU B CA 1
ATOM 1336 C C . GLU B 1 26 ? -1.265 25.359 13.367 1 46.12 26 GLU B C 1
ATOM 1338 O O . GLU B 1 26 ? -1.245 25.891 12.25 1 46.12 26 GLU B O 1
ATOM 1343 N N . GLY B 1 27 ? 0.024 25.469 13.633 1 43.16 27 GLY B N 1
ATOM 1344 C CA . GLY B 1 27 ? 1.071 25.078 12.703 1 43.16 27 GLY B CA 1
ATOM 1345 C C . GLY B 1 27 ? 0.712 23.844 11.891 1 43.16 27 GLY B C 1
ATOM 1346 O O . GLY B 1 27 ? 0.392 22.797 12.453 1 43.16 27 GLY B O 1
ATOM 1347 N N . ASN B 1 28 ? -0.153 23.906 10.844 1 50.81 28 ASN B N 1
ATOM 1348 C CA . ASN B 1 28 ? -0.253 22.844 9.852 1 50.81 28 ASN B CA 1
ATOM 1349 C C . ASN B 1 28 ? 1.05 22.062 9.742 1 50.81 28 ASN B C 1
ATOM 1351 O O . ASN B 1 28 ? 2.031 22.547 9.188 1 50.81 28 ASN B O 1
ATOM 1355 N N . VAL B 1 29 ? 1.526 21.453 10.875 1 60.28 29 VAL B N 1
ATOM 1356 C CA . VAL B 1 29 ? 2.752 20.672 10.859 1 60.28 29 VAL B CA 1
ATOM 1357 C C . VAL B 1 29 ? 2.865 19.922 9.531 1 60.28 29 VAL B C 1
ATOM 1359 O O . VAL B 1 29 ? 1.94 19.203 9.133 1 60.28 29 VAL B O 1
ATOM 1362 N N . THR B 1 30 ? 3.648 20.375 8.656 1 78.75 30 THR B N 1
ATOM 1363 C CA . THR B 1 30 ? 3.984 19.719 7.395 1 78.75 30 THR B CA 1
ATOM 1364 C C . THR B 1 30 ? 4.527 18.312 7.641 1 78.75 30 THR B C 1
ATOM 1366 O O . THR B 1 30 ? 5.469 18.141 8.414 1 78.75 30 THR B O 1
ATOM 1369 N N . VAL B 1 31 ? 3.822 17.312 7.43 1 89.94 31 VAL B N 1
ATOM 1370 C CA . VAL B 1 31 ? 4.238 15.93 7.586 1 89.94 31 VAL B CA 1
ATOM 1371 C C . VAL B 1 31 ? 5.242 15.562 6.492 1 89.94 31 VAL B C 1
ATOM 1373 O O . VAL B 1 31 ? 5.062 15.93 5.328 1 89.94 31 VAL B O 1
ATOM 1376 N N . LEU B 1 32 ? 6.316 14.945 6.945 1 94.5 32 LEU B N 1
ATOM 1377 C CA . LEU B 1 32 ? 7.336 14.484 6.008 1 94.5 32 LEU B CA 1
ATOM 1378 C C . LEU B 1 32 ? 6.941 13.156 5.383 1 94.5 32 LEU B C 1
ATOM 1380 O O . LEU B 1 32 ? 6.266 12.344 6.02 1 94.5 32 LEU B O 1
ATOM 1384 N N . PRO B 1 33 ? 7.434 12.953 4.145 1 95.62 33 PRO B N 1
ATOM 1385 C CA . PRO B 1 33 ? 7.105 11.688 3.482 1 95.62 33 PRO B CA 1
ATOM 1386 C C . PRO B 1 33 ? 7.52 10.469 4.301 1 95.62 33 PRO B C 1
ATOM 1388 O O . PRO B 1 33 ? 6.809 9.453 4.316 1 95.62 33 PRO B O 1
ATOM 1391 N N . ALA B 1 34 ? 8.617 10.594 5.008 1 96.5 34 ALA B N 1
ATOM 1392 C CA . ALA B 1 34 ? 9.172 9.445 5.723 1 96.5 34 ALA B CA 1
ATOM 1393 C C . ALA B 1 34 ? 8.32 9.086 6.934 1 96.5 34 ALA B C 1
ATOM 1395 O O . ALA B 1 34 ? 8.438 7.988 7.48 1 96.5 34 ALA B O 1
ATOM 1396 N N . ALA B 1 35 ? 7.508 9.984 7.379 1 96.56 35 ALA B N 1
ATOM 1397 C CA . ALA B 1 35 ? 6.73 9.773 8.602 1 96.56 35 ALA B CA 1
ATOM 1398 C C . ALA B 1 35 ? 5.754 8.617 8.43 1 96.56 35 ALA B C 1
ATOM 1400 O O . ALA B 1 35 ? 5.488 7.875 9.383 1 96.56 35 ALA B O 1
ATOM 1401 N N . PHE B 1 36 ? 5.285 8.43 7.281 1 97.31 36 PHE B N 1
ATOM 1402 C CA . PHE B 1 36 ? 4.297 7.391 7.012 1 97.31 36 PHE B CA 1
ATOM 1403 C C . PHE B 1 36 ? 4.922 6.004 7.137 1 97.31 36 PHE B C 1
ATOM 1405 O O . PHE B 1 36 ? 4.352 5.121 7.781 1 97.31 36 PHE B O 1
ATOM 1412 N N . LEU B 1 37 ? 6.078 5.867 6.551 1 98.12 37 LEU B N 1
ATOM 1413 C CA . LEU B 1 37 ? 6.809 4.605 6.664 1 98.12 37 LEU B CA 1
ATOM 1414 C C . LEU B 1 37 ? 7.227 4.348 8.109 1 98.12 37 LEU B C 1
ATOM 1416 O O . LEU B 1 37 ? 7.07 3.23 8.609 1 98.12 37 LEU B O 1
ATOM 1420 N N . HIS B 1 38 ? 7.711 5.387 8.727 1 97.19 38 HIS B N 1
ATOM 1421 C CA . HIS B 1 38 ? 8.141 5.246 10.109 1 97.19 38 HIS B CA 1
ATOM 1422 C C . HIS B 1 38 ? 6.973 4.832 11.008 1 97.19 38 HIS B C 1
ATOM 1424 O O . HIS B 1 38 ? 7.141 4.016 11.914 1 97.19 38 HIS B O 1
ATOM 1430 N N . ASP B 1 39 ? 5.902 5.367 10.773 1 97.12 39 ASP B N 1
ATOM 1431 C CA . ASP B 1 39 ? 4.719 5.027 11.562 1 97.12 39 ASP B CA 1
ATOM 1432 C C . ASP B 1 39 ? 4.402 3.537 11.461 1 97.12 39 ASP B C 1
ATOM 1434 O O . ASP B 1 39 ? 4.176 2.877 12.477 1 97.12 39 ASP B O 1
ATOM 1438 N N . LEU B 1 40 ? 4.344 2.949 10.242 1 98.31 40 LEU B N 1
ATOM 1439 C CA . LEU B 1 40 ? 4.059 1.536 10.031 1 98.31 40 LEU B CA 1
ATOM 1440 C C . LEU B 1 40 ? 5.086 0.658 10.734 1 98.31 40 LEU B C 1
ATOM 1442 O O . LEU B 1 40 ? 4.723 -0.298 11.422 1 98.31 40 LEU B O 1
ATOM 1446 N N . LEU B 1 41 ? 6.359 1.044 10.602 1 98.62 41 LEU B N 1
ATOM 1447 C CA . LEU B 1 41 ? 7.422 0.224 11.18 1 98.62 41 LEU B CA 1
ATOM 1448 C C . LEU B 1 41 ? 7.445 0.346 12.695 1 98.62 41 LEU B C 1
ATOM 1450 O O . LEU B 1 41 ? 7.777 -0.614 13.398 1 98.62 41 LEU B O 1
ATOM 1454 N N . GLU B 1 42 ? 7.074 1.503 13.188 1 97.25 42 GLU B N 1
ATOM 1455 C CA . GLU B 1 42 ? 7.023 1.707 14.633 1 97.25 42 GLU B CA 1
ATOM 1456 C C . GLU B 1 42 ? 5.871 0.933 15.258 1 97.25 42 GLU B C 1
ATOM 1458 O O . GLU B 1 42 ? 6.027 0.317 16.312 1 97.25 42 GLU B O 1
ATOM 1463 N N . ARG B 1 43 ? 4.785 0.889 14.703 1 97.44 43 ARG B N 1
ATOM 1464 C CA . ARG B 1 43 ? 3.59 0.273 15.266 1 97.44 43 ARG B CA 1
ATOM 1465 C C . ARG B 1 43 ? 3.662 -1.248 15.18 1 97.44 43 ARG B C 1
ATOM 1467 O O . ARG B 1 43 ? 3.203 -1.95 16.078 1 97.44 43 ARG B O 1
ATOM 1474 N N . TYR B 1 44 ? 4.23 -1.761 14.141 1 98.31 44 TYR B N 1
ATOM 1475 C CA . TYR B 1 44 ? 4.191 -3.203 13.93 1 98.31 44 TYR B CA 1
ATOM 1476 C C . TYR B 1 44 ? 5.535 -3.84 14.258 1 98.31 44 TYR B C 1
ATOM 1478 O O . TYR B 1 44 ? 5.602 -5.031 14.578 1 98.31 44 TYR B O 1
ATOM 1486 N N . GLY B 1 45 ? 6.539 -3.09 14.102 1 98.44 45 GLY B N 1
ATOM 1487 C CA . GLY B 1 45 ? 7.867 -3.656 14.266 1 98.44 45 GLY B CA 1
ATOM 1488 C C . GLY B 1 45 ? 8.523 -3.273 15.578 1 98.44 45 GLY B C 1
ATOM 1489 O O . GLY B 1 45 ? 7.891 -2.672 16.438 1 98.44 45 GLY B O 1
ATOM 1490 N N . ASP B 1 46 ? 9.836 -3.756 15.695 1 97.88 46 ASP B N 1
ATOM 1491 C CA . ASP B 1 46 ? 10.727 -3.379 16.797 1 97.88 46 ASP B CA 1
ATOM 1492 C C . ASP B 1 46 ? 11.945 -2.617 16.281 1 97.88 46 ASP B C 1
ATOM 1494 O O . ASP B 1 46 ? 12.703 -3.137 15.453 1 97.88 46 ASP B O 1
ATOM 1498 N N . ASN B 1 47 ? 12.039 -1.381 16.766 1 97 47 ASN B N 1
ATOM 1499 C CA . ASN B 1 47 ? 13.117 -0.513 16.312 1 97 47 ASN B CA 1
ATOM 1500 C C . ASN B 1 47 ? 13.125 -0.359 14.797 1 97 47 ASN B C 1
ATOM 1502 O O . ASN B 1 47 ? 14.172 -0.474 14.156 1 97 47 ASN B O 1
ATOM 1506 N N . GLU B 1 48 ? 11.961 -0.351 14.219 1 97.12 48 GLU B N 1
ATOM 1507 C CA . GLU B 1 48 ? 11.711 -0.066 12.805 1 97.12 48 GLU B CA 1
ATOM 1508 C C . GLU B 1 48 ? 12.102 -1.249 11.93 1 97.12 48 GLU B C 1
ATOM 1510 O O . GLU B 1 48 ? 12.445 -1.071 10.758 1 97.12 48 GLU B O 1
ATOM 1515 N N . VAL B 1 49 ? 12.18 -2.385 12.57 1 98.69 49 VAL B N 1
ATOM 1516 C CA . VAL B 1 49 ? 12.422 -3.633 11.852 1 98.69 49 VAL B CA 1
ATOM 1517 C C . VAL B 1 49 ? 11.258 -4.594 12.086 1 98.69 49 VAL B C 1
ATOM 1519 O O . VAL B 1 49 ? 10.836 -4.797 13.227 1 98.69 49 VAL B O 1
ATOM 1522 N N . LEU B 1 50 ? 10.773 -5.156 10.953 1 98.75 50 LEU B N 1
ATOM 1523 C CA . LEU B 1 50 ? 9.672 -6.098 11.047 1 98.75 50 LEU B CA 1
ATOM 1524 C C . LEU B 1 50 ? 10.172 -7.539 10.969 1 98.75 50 LEU B C 1
ATOM 1526 O O . LEU B 1 50 ? 10.992 -7.863 10.109 1 98.75 50 LEU B O 1
ATOM 1530 N N . LEU B 1 51 ? 9.688 -8.312 11.836 1 98.62 51 LEU B N 1
ATOM 1531 C CA . LEU B 1 51 ? 9.789 -9.758 11.664 1 98.62 51 LEU B CA 1
ATOM 1532 C C . LEU B 1 51 ? 8.641 -10.281 10.805 1 98.62 51 LEU B C 1
ATOM 1534 O O . LEU B 1 51 ? 7.703 -9.539 10.492 1 98.62 51 LEU B O 1
ATOM 1538 N N . LEU B 1 52 ? 8.758 -11.562 10.406 1 98.19 52 LEU B N 1
ATOM 1539 C CA . LEU B 1 52 ? 7.777 -12.125 9.492 1 98.19 52 LEU B CA 1
ATOM 1540 C C . LEU B 1 52 ? 6.383 -12.102 10.102 1 98.19 52 LEU B C 1
ATOM 1542 O O . LEU B 1 52 ? 5.41 -11.742 9.43 1 98.19 52 LEU B O 1
ATOM 1546 N N . HIS B 1 53 ? 6.25 -12.477 11.375 1 97.62 53 HIS B N 1
ATOM 1547 C CA . HIS B 1 53 ? 4.934 -12.531 12 1 97.62 53 HIS B CA 1
ATOM 1548 C C . HIS B 1 53 ? 4.344 -11.133 12.164 1 97.62 53 HIS B C 1
ATOM 1550 O O . HIS B 1 53 ? 3.123 -10.961 12.164 1 97.62 53 HIS B O 1
ATOM 1556 N N . GLN B 1 54 ? 5.195 -10.094 12.281 1 98.69 54 GLN B N 1
ATOM 1557 C CA . GLN B 1 54 ? 4.754 -8.711 12.383 1 98.69 54 GLN B CA 1
ATOM 1558 C C . GLN B 1 54 ? 4.289 -8.18 11.031 1 98.69 54 GLN B C 1
ATOM 1560 O O . GLN B 1 54 ? 3.289 -7.457 10.953 1 98.69 54 GLN B O 1
ATOM 1565 N N . LEU B 1 55 ? 5.043 -8.594 9.977 1 98.56 55 LEU B N 1
ATOM 1566 C CA . LEU B 1 55 ? 4.547 -8.289 8.641 1 98.56 55 LEU B CA 1
ATOM 1567 C C . LEU B 1 55 ? 3.205 -8.969 8.391 1 98.56 55 LEU B C 1
ATOM 1569 O O . LEU B 1 55 ? 2.301 -8.367 7.809 1 98.56 55 LEU B O 1
ATOM 1573 N N . LYS B 1 56 ? 3.027 -10.195 8.836 1 98.12 56 LYS B N 1
ATOM 1574 C CA . LYS B 1 56 ? 1.766 -10.922 8.688 1 98.12 56 LYS B CA 1
ATOM 1575 C C . LYS B 1 56 ? 0.629 -10.188 9.391 1 98.12 56 LYS B C 1
ATOM 1577 O O . LYS B 1 56 ? -0.488 -10.117 8.875 1 98.12 56 LYS B O 1
ATOM 1582 N N . ALA B 1 57 ? 0.881 -9.672 10.578 1 98 57 ALA B N 1
ATOM 1583 C CA . ALA B 1 57 ? -0.124 -8.914 11.32 1 98 57 ALA B CA 1
ATOM 1584 C C . ALA B 1 57 ? -0.578 -7.691 10.531 1 98 57 ALA B C 1
ATOM 1586 O O . ALA B 1 57 ? -1.771 -7.379 10.484 1 98 57 ALA B O 1
ATOM 1587 N N . LEU B 1 58 ? 0.364 -6.984 9.922 1 98.25 58 LEU B N 1
ATOM 1588 C CA . LEU B 1 58 ? 0.033 -5.836 9.086 1 98.25 58 LEU B CA 1
ATOM 1589 C C . LEU B 1 58 ? -0.829 -6.262 7.902 1 98.25 58 LEU B C 1
ATOM 1591 O O . LEU B 1 58 ? -1.845 -5.629 7.609 1 98.25 58 LEU B O 1
ATOM 1595 N N . LEU B 1 59 ? -0.416 -7.363 7.191 1 98.06 59 LEU B N 1
ATOM 1596 C CA . LEU B 1 59 ? -1.168 -7.875 6.051 1 98.06 59 LEU B CA 1
ATOM 1597 C C . LEU B 1 59 ? -2.582 -8.266 6.465 1 98.06 59 LEU B C 1
ATOM 1599 O O . LEU B 1 59 ? -3.543 -7.996 5.742 1 98.06 59 LEU B O 1
ATOM 1603 N N . ASN B 1 60 ? -2.699 -8.812 7.645 1 95.81 60 ASN B N 1
ATOM 1604 C CA . ASN B 1 60 ? -4.016 -9.18 8.156 1 95.81 60 ASN B CA 1
ATOM 1605 C C . ASN B 1 60 ? -4.898 -7.953 8.367 1 95.81 60 ASN B C 1
ATOM 1607 O O . ASN B 1 60 ? -6.078 -7.965 8 1 95.81 60 ASN B O 1
ATOM 1611 N N . ARG B 1 61 ? -4.289 -6.973 8.984 1 95.62 61 ARG B N 1
ATOM 1612 C CA . ARG B 1 61 ? -5.012 -5.723 9.211 1 95.62 61 ARG B CA 1
ATOM 1613 C C . ARG B 1 61 ? -5.523 -5.145 7.895 1 95.62 61 ARG B C 1
ATOM 1615 O O . ARG B 1 61 ? -6.602 -4.543 7.852 1 95.62 61 ARG B O 1
ATOM 1622 N N . LEU B 1 62 ? -4.844 -5.375 6.742 1 96.56 62 LEU B N 1
ATOM 1623 C CA . LEU B 1 62 ? -5.168 -4.844 5.422 1 96.56 62 LEU B CA 1
ATOM 1624 C C . LEU B 1 62 ? -6.016 -5.832 4.633 1 96.56 62 LEU B C 1
ATOM 1626 O O . LEU B 1 62 ? -6.352 -5.582 3.473 1 96.56 62 LEU B O 1
ATOM 1630 N N . ASP B 1 63 ? -6.27 -7.02 5.191 1 94.31 63 ASP B N 1
ATOM 1631 C CA . ASP B 1 63 ? -7.023 -8.094 4.559 1 94.31 63 ASP B CA 1
ATOM 1632 C C . ASP B 1 63 ? -6.316 -8.602 3.301 1 94.31 63 ASP B C 1
ATOM 1634 O O . ASP B 1 63 ? -6.961 -8.875 2.285 1 94.31 63 ASP B O 1
ATOM 1638 N N . VAL B 1 64 ? -5.09 -8.633 3.385 1 95.25 64 VAL B N 1
ATOM 1639 C CA . VAL B 1 64 ? -4.258 -9.203 2.332 1 95.25 64 VAL B CA 1
ATOM 1640 C C . VAL B 1 64 ? -3.686 -10.547 2.797 1 95.25 64 VAL B C 1
ATOM 1642 O O . VAL B 1 64 ? -3.322 -10.695 3.967 1 95.25 64 VAL B O 1
ATOM 1645 N N . GLY B 1 65 ? -3.541 -11.398 1.921 1 90.5 65 GLY B N 1
ATOM 1646 C CA . GLY B 1 65 ? -2.896 -12.664 2.238 1 90.5 65 GLY B CA 1
ATOM 1647 C C . GLY B 1 65 ? -3.83 -13.656 2.904 1 90.5 65 GLY B C 1
ATOM 1648 O O . GLY B 1 65 ? -3.383 -14.68 3.432 1 90.5 65 GLY B O 1
ATOM 1649 N N . VAL B 1 66 ? -5.035 -13.289 3.219 1 71.19 66 VAL B N 1
ATOM 1650 C CA . VAL B 1 66 ? -5.988 -14.148 3.912 1 71.19 66 VAL B CA 1
ATOM 1651 C C . VAL B 1 66 ? -6.645 -15.102 2.912 1 71.19 66 VAL B C 1
ATOM 1653 O O . VAL B 1 66 ? -7.617 -15.781 3.246 1 71.19 66 VAL B O 1
ATOM 1656 N N . GLY B 1 67 ? -6.234 -15.008 1.738 1 57.66 67 GLY B N 1
ATOM 1657 C CA . GLY B 1 67 ? -6.887 -15.859 0.755 1 57.66 67 GLY B CA 1
ATOM 1658 C C . GLY B 1 67 ? -6.656 -17.344 0.996 1 57.66 67 GLY B C 1
ATOM 1659 O O . GLY B 1 67 ? -5.637 -17.719 1.574 1 57.66 67 GLY B O 1
ATOM 1660 N N . ASN B 1 68 ? -7.703 -18.031 1.268 1 54.34 68 ASN B N 1
ATOM 1661 C CA . ASN B 1 68 ? -7.656 -19.469 1.105 1 54.34 68 ASN B CA 1
ATOM 1662 C C . ASN B 1 68 ? -7.109 -19.875 -0.263 1 54.34 68 ASN B C 1
ATOM 1664 O O . ASN B 1 68 ? -7.504 -19.297 -1.282 1 54.34 68 ASN B O 1
ATOM 1668 N N . ALA B 1 69 ? -5.848 -20.125 -0.253 1 48.59 69 ALA B N 1
ATOM 1669 C CA . ALA B 1 69 ? -5.27 -20.594 -1.511 1 48.59 69 ALA B CA 1
ATOM 1670 C C . ALA B 1 69 ? -6.305 -21.328 -2.359 1 48.59 69 ALA B C 1
ATOM 1672 O O . ALA B 1 69 ? -6.523 -22.531 -2.188 1 48.59 69 ALA B O 1
ATOM 1673 N N . LYS B 1 70 ? -7.48 -20.734 -2.564 1 50.25 70 LYS B N 1
ATOM 1674 C CA . LYS B 1 70 ? -8.172 -21.484 -3.596 1 50.25 70 LYS B CA 1
ATOM 1675 C C . LYS B 1 70 ? -7.363 -21.531 -4.887 1 50.25 70 LYS B C 1
ATOM 1677 O O . LYS B 1 70 ? -6.73 -20.547 -5.262 1 50.25 70 LYS B O 1
ATOM 1682 N N . MET B 1 71 ? -7.078 -22.719 -5.219 1 44.91 71 MET B N 1
ATOM 1683 C CA . MET B 1 71 ? -6.328 -23.062 -6.422 1 44.91 71 MET B CA 1
ATOM 1684 C C . MET B 1 71 ? -6.766 -22.203 -7.602 1 44.91 71 MET B C 1
ATOM 1686 O O . MET B 1 71 ? -7.961 -22.094 -7.879 1 44.91 71 MET B O 1
ATOM 1690 N N . PRO B 1 72 ? -5.898 -21.297 -7.988 1 46.59 72 PRO B N 1
ATOM 1691 C CA . PRO B 1 72 ? -6.285 -20.594 -9.211 1 46.59 72 PRO B CA 1
ATOM 1692 C C . PRO B 1 72 ? -6.832 -21.516 -10.289 1 46.59 72 PRO B C 1
ATOM 1694 O O . PRO B 1 72 ? -6.32 -22.625 -10.469 1 46.59 72 PRO B O 1
ATOM 1697 N N . THR B 1 73 ? -8.141 -21.484 -10.5 1 44.72 73 THR B N 1
ATOM 1698 C CA . THR B 1 73 ? -8.703 -22.281 -11.586 1 44.72 73 THR B CA 1
ATOM 1699 C C . THR B 1 73 ? -7.844 -22.156 -12.844 1 44.72 73 THR B C 1
ATOM 1701 O O . THR B 1 73 ? -7.891 -23.016 -13.719 1 44.72 73 THR B O 1
ATOM 1704 N N . ASP B 1 74 ? -7.371 -20.938 -13.273 1 43.56 74 ASP B N 1
ATOM 1705 C CA . ASP B 1 74 ? -6.629 -20.844 -14.523 1 43.56 74 ASP B CA 1
ATOM 1706 C C . ASP B 1 74 ? -5.133 -20.688 -14.266 1 43.56 74 ASP B C 1
ATOM 1708 O O . ASP B 1 74 ? -4.707 -19.75 -13.586 1 43.56 74 ASP B O 1
ATOM 1712 N N . PRO B 1 75 ? -4.371 -21.734 -14.344 1 44.66 75 PRO B N 1
ATOM 1713 C CA . PRO B 1 75 ? -2.926 -21.828 -14.133 1 44.66 75 PRO B CA 1
ATOM 1714 C C . PRO B 1 75 ? -2.154 -20.734 -14.867 1 44.66 75 PRO B C 1
ATOM 1716 O O . PRO B 1 75 ? -0.92 -20.734 -14.867 1 44.66 75 PRO B O 1
ATOM 1719 N N . SER B 1 76 ? -2.613 -20.125 -16 1 44.03 76 SER B N 1
ATOM 1720 C CA . SER B 1 76 ? -1.709 -19.438 -16.922 1 44.03 76 SER B CA 1
ATOM 1721 C C . SER B 1 76 ? -0.768 -18.5 -16.156 1 44.03 76 SER B C 1
ATOM 1723 O O . SER B 1 76 ? 0.445 -18.719 -16.141 1 44.03 76 SER B O 1
ATOM 1725 N N . THR B 1 77 ? -0.375 -17.25 -16.672 1 47.78 77 THR B N 1
ATOM 1726 C CA . THR B 1 77 ? 0.553 -16.141 -16.438 1 47.78 77 THR B CA 1
ATOM 1727 C C . THR B 1 77 ? 0.474 -15.672 -14.984 1 47.78 77 THR B C 1
ATOM 1729 O O . THR B 1 77 ? -0.54 -15.875 -14.312 1 47.78 77 THR B O 1
ATOM 1732 N N . ALA B 1 78 ? 1.72 -15.445 -14.289 1 56.47 78 ALA B N 1
ATOM 1733 C CA . ALA B 1 78 ? 1.688 -14.766 -12.992 1 56.47 78 ALA B CA 1
ATOM 1734 C C . ALA B 1 78 ? 0.322 -14.133 -12.742 1 56.47 78 ALA B C 1
ATOM 1736 O O . ALA B 1 78 ? -0.037 -13.141 -13.375 1 56.47 78 ALA B O 1
ATOM 1737 N N . ASN B 1 79 ? -0.584 -14.906 -12.188 1 80.62 79 ASN B N 1
ATOM 1738 C CA . ASN B 1 79 ? -1.951 -14.414 -12.062 1 80.62 79 ASN B CA 1
ATOM 1739 C C . ASN B 1 79 ? -2.064 -13.344 -10.984 1 80.62 79 ASN B C 1
ATOM 1741 O O . ASN B 1 79 ?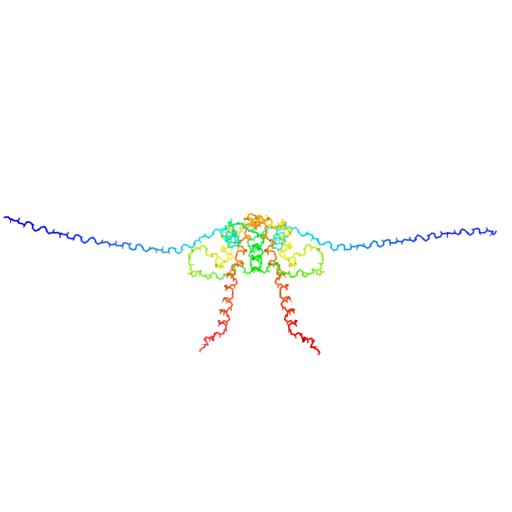 -2.311 -13.656 -9.82 1 80.62 79 ASN B O 1
ATOM 1745 N N . LEU B 1 80 ? -1.572 -12.172 -11.328 1 89.25 80 LEU B N 1
ATOM 1746 C CA . LEU B 1 80 ? -1.619 -11.031 -10.43 1 89.25 80 LEU B CA 1
ATOM 1747 C C . LEU B 1 80 ? -3.059 -10.688 -10.062 1 89.25 80 LEU B C 1
ATOM 1749 O O . LEU B 1 80 ? -3.301 -9.797 -9.242 1 89.25 80 LEU B O 1
ATOM 1753 N N . SER B 1 81 ? -3.977 -11.531 -10.602 1 89.62 81 SER B N 1
ATOM 1754 C CA . SER B 1 81 ? -5.387 -11.312 -10.305 1 89.62 81 SER B CA 1
ATOM 1755 C C . SER B 1 81 ? -5.879 -12.258 -9.219 1 89.62 81 SER B C 1
ATOM 1757 O O . SER B 1 81 ? -7.051 -12.219 -8.836 1 89.62 81 SER B O 1
ATOM 1759 N N . LYS B 1 82 ? -4.984 -13.031 -8.781 1 88.69 82 LYS B N 1
ATOM 1760 C CA . LYS B 1 82 ? -5.371 -13.898 -7.68 1 88.69 82 LYS B CA 1
ATOM 1761 C C . LYS B 1 82 ? -4.957 -13.297 -6.336 1 88.69 82 LYS B C 1
ATOM 1763 O O . LYS B 1 82 ? -4.113 -12.406 -6.285 1 88.69 82 LYS B O 1
ATOM 1768 N N . CYS B 1 83 ? -5.562 -13.82 -5.301 1 93.44 83 CYS B N 1
ATOM 1769 C CA . CYS B 1 83 ? -5.145 -13.453 -3.955 1 93.44 83 CYS B CA 1
ATOM 1770 C C . CYS B 1 83 ? -4.012 -14.352 -3.471 1 93.44 83 CYS B C 1
ATOM 1772 O O . CYS B 1 83 ? -4.191 -15.562 -3.32 1 93.44 83 CYS B O 1
ATOM 1774 N N . TYR B 1 84 ? -2.869 -13.789 -3.256 1 92.06 84 TYR B N 1
ATOM 1775 C CA . TYR B 1 84 ? -1.751 -14.547 -2.707 1 92.06 84 TYR B CA 1
ATOM 1776 C C . TYR B 1 84 ? -1.85 -14.648 -1.189 1 92.06 84 TYR B C 1
ATOM 1778 O O . TYR B 1 84 ? -2.18 -13.664 -0.519 1 92.06 84 TYR B O 1
ATOM 1786 N N . SER B 1 85 ? -1.646 -15.836 -0.688 1 92.75 85 SER B N 1
ATOM 1787 C CA . SER B 1 85 ? -1.542 -15.969 0.762 1 92.75 85 SER B CA 1
ATOM 1788 C C . SER B 1 85 ? -0.307 -15.25 1.296 1 92.75 85 SER B C 1
ATOM 1790 O O . SER B 1 85 ? 0.604 -14.914 0.534 1 92.75 85 SER B O 1
ATOM 1792 N N . SER B 1 86 ? -0.306 -15.008 2.605 1 95.56 86 SER B N 1
ATOM 1793 C CA . SER B 1 86 ? 0.856 -14.383 3.229 1 95.56 86 SER B CA 1
ATOM 1794 C C . SER B 1 86 ? 2.121 -15.203 2.986 1 95.56 86 SER B C 1
ATOM 1796 O O . SER B 1 86 ? 3.182 -14.641 2.697 1 95.56 86 SER B O 1
ATOM 1798 N N . SER B 1 87 ? 2.004 -16.531 3.084 1 94.56 87 SER B N 1
ATOM 1799 C CA . SER B 1 87 ? 3.152 -17.406 2.877 1 94.56 87 SER B CA 1
ATOM 1800 C C . SER B 1 87 ? 3.676 -17.312 1.447 1 94.56 87 SER B C 1
ATOM 1802 O O . SER B 1 87 ? 4.887 -17.312 1.223 1 94.56 87 SER B O 1
ATOM 1804 N N . GLU B 1 88 ? 2.754 -17.234 0.499 1 93.75 88 GLU B N 1
ATOM 1805 C CA . GLU B 1 88 ? 3.146 -17.062 -0.897 1 93.75 88 GLU B CA 1
ATOM 1806 C C . GLU B 1 88 ? 3.838 -15.727 -1.114 1 93.75 88 GLU B C 1
ATOM 1808 O O . GLU B 1 88 ? 4.848 -15.648 -1.818 1 93.75 88 GLU B O 1
ATOM 1813 N N . LEU B 1 89 ? 3.346 -14.648 -0.544 1 96.19 89 LEU B N 1
ATOM 1814 C CA . LEU B 1 89 ? 3.951 -13.328 -0.659 1 96.19 89 LEU B CA 1
ATOM 1815 C C . LEU B 1 89 ? 5.344 -13.312 -0.041 1 96.19 89 LEU B C 1
ATOM 1817 O O . LEU B 1 89 ? 6.266 -12.695 -0.588 1 96.19 89 LEU B O 1
ATOM 1821 N N . PHE B 1 90 ? 5.488 -13.992 1.151 1 97.44 90 PHE B N 1
ATOM 1822 C CA . PHE B 1 90 ? 6.805 -14.102 1.771 1 97.44 90 PHE B CA 1
ATOM 1823 C C . PHE B 1 90 ? 7.777 -14.82 0.844 1 97.44 90 PHE B C 1
ATOM 1825 O O . PHE B 1 90 ? 8.922 -14.383 0.679 1 97.44 90 PHE B O 1
ATOM 1832 N N . ALA B 1 91 ? 7.293 -15.875 0.188 1 95.75 91 ALA B N 1
ATOM 1833 C CA . ALA B 1 91 ? 8.141 -16.641 -0.716 1 95.75 91 ALA B CA 1
ATOM 1834 C C . ALA B 1 91 ? 8.539 -15.82 -1.935 1 95.75 91 ALA B C 1
ATOM 1836 O O . ALA B 1 91 ? 9.695 -15.875 -2.373 1 95.75 91 ALA B O 1
ATOM 1837 N N . VAL B 1 92 ? 7.676 -15.109 -2.496 1 95.12 92 VAL B N 1
ATOM 1838 C CA . VAL B 1 92 ? 7.961 -14.258 -3.643 1 95.12 92 VAL B CA 1
ATOM 1839 C C . VAL B 1 92 ? 9.109 -13.305 -3.307 1 95.12 92 VAL B C 1
ATOM 1841 O O . VAL B 1 92 ? 9.945 -13.008 -4.16 1 95.12 92 VAL B O 1
ATOM 1844 N N . HIS B 1 93 ? 9.188 -12.875 -2.057 1 97.75 93 HIS B N 1
ATOM 1845 C CA . HIS B 1 93 ? 10.188 -11.906 -1.633 1 97.75 93 HIS B CA 1
ATOM 1846 C C . HIS B 1 93 ? 11.344 -12.594 -0.905 1 97.75 93 HIS B C 1
ATOM 1848 O O . HIS B 1 93 ? 12.172 -11.922 -0.288 1 97.75 93 HIS B O 1
ATOM 1854 N N . ASN B 1 94 ? 11.352 -13.875 -0.975 1 97.44 94 ASN B N 1
ATOM 1855 C CA . ASN B 1 94 ? 12.414 -14.688 -0.391 1 97.44 94 ASN B CA 1
ATOM 1856 C C . ASN B 1 94 ? 12.57 -14.414 1.102 1 97.44 94 ASN B C 1
ATOM 1858 O O . ASN B 1 94 ? 13.695 -14.297 1.6 1 97.44 94 ASN B O 1
ATOM 1862 N N . LEU B 1 95 ? 11.469 -14.234 1.753 1 97.81 95 LEU B N 1
ATOM 1863 C CA . LEU B 1 95 ? 11.477 -14 3.193 1 97.81 95 LEU B CA 1
ATOM 1864 C C . LEU B 1 95 ? 11.328 -15.305 3.959 1 97.81 95 LEU B C 1
ATOM 1866 O O . LEU B 1 95 ? 10.602 -16.203 3.529 1 97.81 95 LEU B O 1
ATOM 1870 N N . ASN B 1 96 ? 11.977 -15.352 5.059 1 97.69 96 ASN B N 1
ATOM 1871 C CA . ASN B 1 96 ? 11.867 -16.484 5.965 1 97.69 96 ASN B CA 1
ATOM 1872 C C . ASN B 1 96 ? 11.953 -16.047 7.426 1 97.69 96 ASN B C 1
ATOM 1874 O O . ASN B 1 96 ? 12.008 -14.859 7.715 1 97.69 96 ASN B O 1
ATOM 1878 N N . ASN B 1 97 ? 11.938 -16.969 8.273 1 97.44 97 ASN B N 1
ATOM 1879 C CA . ASN B 1 97 ? 11.797 -16.672 9.695 1 97.44 97 ASN B CA 1
ATOM 1880 C C . ASN B 1 97 ? 13.008 -15.914 10.227 1 97.44 97 ASN B C 1
ATOM 1882 O O . ASN B 1 97 ? 12.961 -15.336 11.32 1 97.44 97 ASN B O 1
ATOM 1886 N N . ASN B 1 98 ? 14.102 -15.828 9.461 1 97.5 98 ASN B N 1
ATOM 1887 C CA . ASN B 1 98 ? 15.305 -15.125 9.875 1 97.5 98 ASN B CA 1
ATOM 1888 C C . ASN B 1 98 ? 15.398 -13.734 9.242 1 97.5 98 ASN B C 1
ATOM 1890 O O . ASN B 1 98 ? 16.312 -12.977 9.547 1 97.5 98 ASN B O 1
ATOM 1894 N N . SER B 1 99 ? 14.422 -13.508 8.508 1 98.31 99 SER B N 1
ATOM 1895 C CA . SER B 1 99 ? 14.453 -12.234 7.801 1 98.31 99 SER B CA 1
ATOM 1896 C C . SER B 1 99 ? 14.156 -11.07 8.742 1 98.31 99 SER B C 1
ATOM 1898 O O . SER B 1 99 ? 13.383 -11.219 9.688 1 98.31 99 SER B O 1
ATOM 1900 N N . ARG B 1 100 ? 14.867 -10 8.547 1 98.31 100 ARG B N 1
ATOM 1901 C CA . ARG B 1 100 ? 14.664 -8.703 9.18 1 98.31 100 ARG B CA 1
ATOM 1902 C C . ARG B 1 100 ? 14.297 -7.641 8.156 1 98.31 100 ARG B C 1
ATOM 1904 O O . ARG B 1 100 ? 15.117 -7.289 7.301 1 98.31 100 ARG B O 1
ATOM 1911 N N . ILE B 1 101 ? 13.094 -7.156 8.242 1 98.81 101 ILE B N 1
ATOM 1912 C CA . ILE B 1 101 ? 12.57 -6.242 7.234 1 98.81 101 ILE B CA 1
ATOM 1913 C C . ILE B 1 101 ? 12.703 -4.801 7.723 1 98.81 101 ILE B C 1
ATOM 1915 O O . ILE B 1 101 ? 11.891 -4.332 8.516 1 98.81 101 ILE B O 1
ATOM 1919 N N . ASP B 1 102 ? 13.625 -4.16 7.266 1 98.62 102 ASP B N 1
ATOM 1920 C CA . ASP B 1 102 ? 13.82 -2.752 7.598 1 98.62 102 ASP B CA 1
ATOM 1921 C C . ASP B 1 102 ? 13.109 -1.848 6.594 1 98.62 102 ASP B C 1
ATOM 1923 O O . ASP B 1 102 ? 12.367 -2.326 5.734 1 98.62 102 ASP B O 1
ATOM 1927 N N . ALA B 1 103 ? 13.352 -0.622 6.684 1 98.75 103 ALA B N 1
ATOM 1928 C CA . ALA B 1 103 ? 12.664 0.379 5.871 1 98.75 103 ALA B CA 1
ATOM 1929 C C . ALA B 1 103 ? 12.891 0.124 4.383 1 98.75 103 ALA B C 1
ATOM 1931 O O . ALA B 1 103 ? 11.945 0.165 3.592 1 98.75 103 ALA B O 1
ATOM 1932 N N . ALA B 1 104 ? 14.125 -0.141 3.994 1 98.31 104 ALA B N 1
ATOM 1933 C CA . ALA B 1 104 ? 14.453 -0.357 2.588 1 98.31 104 ALA B CA 1
ATOM 1934 C C . ALA B 1 104 ? 13.758 -1.606 2.049 1 98.31 104 ALA B C 1
ATOM 1936 O O . ALA B 1 104 ? 13.18 -1.582 0.959 1 98.31 104 ALA B O 1
ATOM 1937 N N . ALA B 1 105 ? 13.883 -2.641 2.842 1 98.56 105 ALA B N 1
ATOM 1938 C CA . ALA B 1 105 ? 13.234 -3.883 2.436 1 98.56 105 ALA B CA 1
ATOM 1939 C C . ALA B 1 105 ? 11.719 -3.703 2.342 1 98.56 105 ALA B C 1
ATOM 1941 O O . ALA B 1 105 ? 11.086 -4.207 1.413 1 98.56 105 ALA B O 1
ATOM 1942 N N . PHE B 1 106 ? 11.164 -2.975 3.277 1 98.81 106 PHE B N 1
ATOM 1943 C CA . PHE B 1 106 ? 9.719 -2.76 3.273 1 98.81 106 PHE B CA 1
ATOM 1944 C C . PHE B 1 106 ? 9.289 -1.966 2.045 1 98.81 106 PHE B C 1
ATOM 1946 O O . PHE B 1 106 ? 8.25 -2.242 1.452 1 98.81 106 PHE B O 1
ATOM 1953 N N . ARG B 1 107 ? 10.047 -1.022 1.648 1 98.62 107 ARG B N 1
ATOM 1954 C CA . ARG B 1 107 ? 9.75 -0.24 0.451 1 98.62 107 ARG B CA 1
ATOM 1955 C C . ARG B 1 107 ? 9.703 -1.131 -0.786 1 98.62 107 ARG B C 1
ATOM 1957 O O . ARG B 1 107 ? 8.93 -0.88 -1.708 1 98.62 107 ARG B O 1
ATOM 1964 N N . HIS B 1 108 ? 10.492 -2.193 -0.719 1 98.06 108 HIS B N 1
ATOM 1965 C CA . HIS B 1 108 ? 10.531 -3.119 -1.847 1 98.06 108 HIS B CA 1
ATOM 1966 C C . HIS B 1 108 ? 9.32 -4.051 -1.835 1 98.06 108 HIS B C 1
ATOM 1968 O O . HIS B 1 108 ? 8.906 -4.551 -2.883 1 98.06 108 HIS B O 1
ATOM 1974 N N . ILE B 1 109 ? 8.703 -4.266 -0.732 1 98.69 109 ILE B N 1
ATOM 1975 C CA . ILE B 1 109 ? 7.582 -5.184 -0.578 1 98.69 109 ILE B CA 1
ATOM 1976 C C . ILE B 1 109 ? 6.27 -4.438 -0.831 1 98.69 109 ILE B C 1
ATOM 1978 O O . ILE B 1 109 ? 5.301 -5.027 -1.312 1 98.69 109 ILE B O 1
ATOM 1982 N N . CYS B 1 110 ? 6.273 -3.166 -0.55 1 98.81 110 CYS B N 1
ATOM 1983 C CA . CYS B 1 110 ? 5.078 -2.33 -0.515 1 98.81 110 CYS B CA 1
ATOM 1984 C C . CYS B 1 110 ? 4.309 -2.428 -1.824 1 98.81 110 CYS B C 1
ATOM 1986 O O . CYS B 1 110 ? 3.086 -2.594 -1.818 1 98.81 110 CYS B O 1
ATOM 1988 N N . PRO B 1 111 ? 4.98 -2.385 -3.014 1 98.69 111 PRO B N 1
ATOM 1989 C CA . PRO B 1 111 ? 4.199 -2.469 -4.25 1 98.69 111 PRO B CA 1
ATOM 1990 C C . PRO B 1 111 ? 3.443 -3.789 -4.383 1 98.69 111 PRO B C 1
ATOM 1992 O O . PRO B 1 111 ? 2.365 -3.83 -4.98 1 98.69 111 PRO B O 1
ATOM 1995 N N . THR B 1 112 ? 3.98 -4.844 -3.863 1 98.19 112 THR B N 1
ATOM 1996 C CA . THR B 1 112 ? 3.301 -6.133 -3.875 1 98.19 112 THR B CA 1
ATOM 1997 C C . THR B 1 112 ? 2.002 -6.07 -3.076 1 98.19 112 THR B C 1
ATOM 1999 O O . THR B 1 112 ? 0.95 -6.492 -3.557 1 98.19 112 THR B O 1
ATOM 2002 N N . ILE B 1 113 ? 2.082 -5.473 -1.913 1 98.44 113 ILE B N 1
ATOM 2003 C CA . ILE B 1 113 ? 0.912 -5.336 -1.052 1 98.44 113 ILE B CA 1
ATOM 2004 C C . ILE B 1 113 ? -0.131 -4.453 -1.733 1 98.44 113 ILE B C 1
ATOM 2006 O O . ILE B 1 113 ? -1.312 -4.801 -1.781 1 98.44 113 ILE B O 1
ATOM 2010 N N . LEU B 1 114 ? 0.354 -3.363 -2.258 1 98.62 114 LEU B N 1
ATOM 2011 C CA . LEU B 1 114 ? -0.545 -2.398 -2.881 1 98.62 114 LEU B CA 1
ATOM 2012 C C . LEU B 1 114 ? -1.229 -3.004 -4.102 1 98.62 114 LEU B C 1
ATOM 2014 O O . LEU B 1 114 ? -2.416 -2.768 -4.336 1 98.62 114 LEU B O 1
ATOM 2018 N N . GLN B 1 115 ? -0.476 -3.783 -4.898 1 98 115 GLN B N 1
ATOM 2019 C CA . GLN B 1 115 ? -1.064 -4.445 -6.059 1 98 115 GLN B CA 1
ATOM 2020 C C . GLN B 1 115 ? -2.166 -5.414 -5.641 1 98 115 GLN B C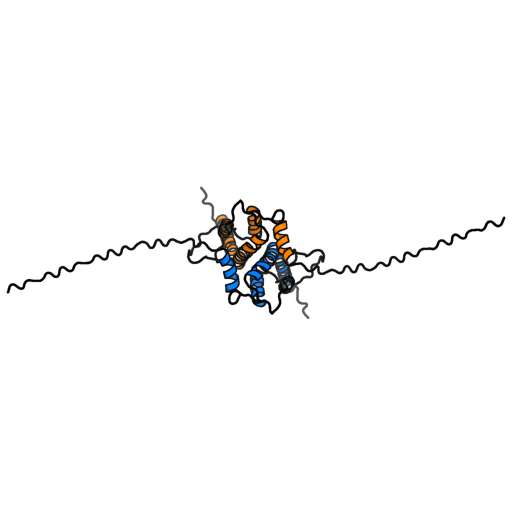 1
ATOM 2022 O O . GLN B 1 115 ? -3.227 -5.465 -6.266 1 98 115 GLN B O 1
ATOM 2027 N N . GLN B 1 116 ? -1.945 -6.176 -4.574 1 96.5 116 GLN B N 1
ATOM 2028 C CA . GLN B 1 116 ? -2.928 -7.133 -4.074 1 96.5 116 GLN B CA 1
ATOM 2029 C C . GLN B 1 116 ? -4.188 -6.422 -3.59 1 96.5 116 GLN B C 1
ATOM 2031 O O . GLN B 1 116 ? -5.301 -6.906 -3.809 1 96.5 116 GLN B O 1
ATOM 2036 N N . LEU B 1 117 ? -3.982 -5.266 -3.021 1 97.12 117 LEU B N 1
ATOM 2037 C CA . LEU B 1 117 ? -5.113 -4.465 -2.562 1 97.12 117 LEU B CA 1
ATOM 2038 C C . LEU B 1 117 ? -5.883 -3.887 -3.744 1 97.12 117 LEU B C 1
ATOM 2040 O O . LEU B 1 117 ? -7.113 -3.977 -3.793 1 97.12 117 LEU B O 1
ATOM 2044 N N . GLU B 1 118 ? -5.156 -3.328 -4.652 1 96.94 118 GLU B N 1
ATOM 2045 C CA . GLU B 1 118 ? -5.75 -2.648 -5.801 1 96.94 118 GLU B CA 1
ATOM 2046 C C . GLU B 1 118 ? -6.531 -3.621 -6.676 1 96.94 118 GLU B C 1
ATOM 2048 O O . GLU B 1 118 ? -7.578 -3.27 -7.223 1 96.94 118 GLU B O 1
ATOM 2053 N N . SER B 1 119 ? -6.039 -4.855 -6.836 1 94.44 119 SER B N 1
ATOM 2054 C CA . SER B 1 119 ? -6.668 -5.848 -7.703 1 94.44 119 SER B CA 1
ATOM 2055 C C . SER B 1 119 ? -8.016 -6.285 -7.152 1 94.44 119 SER B C 1
ATOM 2057 O O . SER B 1 119 ? -8.852 -6.816 -7.891 1 94.44 119 SER B O 1
ATOM 2059 N N . GLY B 1 120 ? -8.18 -6.18 -5.844 1 92.69 120 GLY B N 1
ATOM 2060 C CA . GLY B 1 120 ? -9.414 -6.602 -5.203 1 92.69 120 GLY B CA 1
ATOM 2061 C C . GLY B 1 120 ? -9.555 -8.109 -5.105 1 92.69 120 GLY B C 1
ATOM 2062 O O . GLY B 1 120 ? -10.617 -8.617 -4.738 1 92.69 120 GLY B O 1
ATOM 2063 N N . ALA B 1 121 ? -8.531 -8.75 -5.426 1 89.06 121 ALA B N 1
ATOM 2064 C CA . ALA B 1 121 ? -8.586 -10.203 -5.496 1 89.06 121 ALA B CA 1
ATOM 2065 C C . ALA B 1 121 ? -8.891 -10.805 -4.125 1 89.06 121 ALA B C 1
ATOM 2067 O O . ALA B 1 121 ? -9.703 -11.727 -4.016 1 89.06 121 ALA B O 1
ATOM 2068 N N . CYS B 1 122 ? -8.211 -10.25 -3.111 1 92.19 122 CYS B N 1
ATOM 2069 C CA . CYS B 1 122 ? -8.375 -10.805 -1.771 1 92.19 122 CYS B CA 1
ATOM 2070 C C . CYS B 1 122 ? -9.758 -10.492 -1.216 1 92.19 122 CYS B C 1
ATOM 2072 O O . CYS B 1 122 ? -10.367 -11.328 -0.543 1 92.19 122 CYS B O 1
ATOM 2074 N N . ALA B 1 123 ? -10.219 -9.305 -1.524 1 89.25 123 ALA B N 1
ATOM 2075 C CA . ALA B 1 123 ? -11.555 -8.914 -1.094 1 89.25 123 ALA B CA 1
ATOM 2076 C C . ALA B 1 123 ? -12.617 -9.82 -1.713 1 89.25 123 ALA B C 1
ATOM 2078 O O . ALA B 1 123 ? -13.555 -10.242 -1.035 1 89.25 123 ALA B O 1
ATOM 2079 N N . ALA B 1 124 ? -12.461 -10.141 -2.924 1 88.56 124 ALA B N 1
ATOM 2080 C CA . ALA B 1 124 ? -13.406 -11.008 -3.631 1 88.56 124 ALA B CA 1
ATOM 2081 C C . ALA B 1 124 ? -13.391 -12.422 -3.057 1 88.56 124 ALA B C 1
ATOM 2083 O O . ALA B 1 124 ? -14.445 -13.031 -2.861 1 88.56 124 ALA B O 1
ATOM 2084 N N . GLU B 1 125 ? -12.258 -12.828 -2.816 1 85.94 125 GLU B N 1
ATOM 2085 C CA . GLU B 1 125 ? -12.117 -14.172 -2.27 1 85.94 125 GLU B CA 1
ATOM 2086 C C . GLU B 1 125 ? -12.703 -14.266 -0.864 1 85.94 125 GLU B C 1
ATOM 2088 O O . GLU B 1 125 ? -13.328 -15.266 -0.51 1 85.94 125 GLU B O 1
ATOM 2093 N N . ASN B 1 126 ? -12.43 -13.297 -0.084 1 84.69 126 ASN B N 1
ATOM 2094 C CA . ASN B 1 126 ? -12.938 -13.266 1.282 1 84.69 126 ASN B CA 1
ATOM 2095 C C . ASN B 1 126 ? -14.469 -13.211 1.31 1 84.69 126 ASN B C 1
ATOM 2097 O O . ASN B 1 126 ? -15.094 -13.836 2.166 1 84.69 126 ASN B O 1
ATOM 2101 N N . GLN B 1 127 ? -15.062 -12.508 0.378 1 84.69 127 GLN B N 1
ATOM 2102 C CA . GLN B 1 127 ? -16.516 -12.43 0.288 1 84.69 127 GLN B CA 1
ATOM 2103 C C . GLN B 1 127 ? -17.125 -13.781 -0.078 1 84.69 127 GLN B C 1
ATOM 2105 O O . GLN B 1 127 ? -18.141 -14.188 0.478 1 84.69 127 GLN B O 1
ATOM 2110 N N . GLU B 1 128 ? -16.484 -14.414 -0.965 1 83.31 128 GLU B N 1
ATOM 2111 C CA . GLU B 1 128 ? -16.953 -15.734 -1.377 1 83.31 128 GLU B CA 1
ATOM 2112 C C . GLU B 1 128 ? -16.891 -16.734 -0.219 1 83.31 128 GLU B C 1
ATOM 2114 O O . GLU B 1 128 ? -17.797 -17.547 -0.05 1 83.31 128 GLU B O 1
ATOM 2119 N N . ASN B 1 129 ? -15.828 -16.625 0.515 1 81.44 129 ASN B N 1
ATOM 2120 C CA . ASN B 1 129 ? -15.672 -17.516 1.652 1 81.44 129 ASN B CA 1
ATOM 2121 C C . ASN B 1 129 ? -16.719 -17.25 2.727 1 81.44 129 ASN B C 1
ATOM 2123 O O . ASN B 1 129 ? -17.25 -18.188 3.336 1 81.44 129 ASN B O 1
ATOM 2127 N N . GLU B 1 130 ? -17.016 -16.062 2.973 1 80.38 130 GLU B N 1
ATOM 2128 C CA . GLU B 1 130 ? -18.047 -15.711 3.945 1 80.38 130 GLU B CA 1
ATOM 2129 C C . GLU B 1 130 ? -19.406 -16.203 3.502 1 80.38 130 GLU B C 1
ATOM 2131 O O . GLU B 1 130 ? -20.203 -16.688 4.32 1 80.38 130 GLU B O 1
ATOM 2136 N N . GLU B 1 131 ? -19.734 -16.156 2.303 1 83.12 131 GLU B N 1
ATOM 2137 C CA . GLU B 1 131 ? -21 -16.641 1.755 1 83.12 131 GLU B CA 1
ATOM 2138 C C . GLU B 1 131 ? -21.094 -18.156 1.864 1 83.12 131 GLU B C 1
ATOM 2140 O O . GLU B 1 131 ? -22.172 -18.688 2.166 1 83.12 131 GLU B O 1
ATOM 2145 N N . ASP B 1 132 ? -20.016 -18.766 1.586 1 78.94 132 ASP B N 1
ATOM 2146 C CA . ASP B 1 132 ? -20 -20.219 1.687 1 78.94 132 ASP B CA 1
ATOM 2147 C C . ASP B 1 132 ? -20.203 -20.672 3.131 1 78.94 132 ASP B C 1
ATOM 2149 O O . ASP B 1 132 ? -20.922 -21.641 3.385 1 78.94 132 ASP B O 1
ATOM 2153 N N . GLU B 1 133 ? -19.578 -20 4.027 1 83.12 133 GLU B N 1
ATOM 2154 C CA . GLU B 1 133 ? -19.734 -20.312 5.441 1 83.12 133 GLU B CA 1
ATOM 2155 C C . GLU B 1 133 ? -21.172 -20.078 5.902 1 83.12 133 GLU B C 1
ATOM 2157 O O . GLU B 1 133 ? -21.719 -20.875 6.664 1 83.12 133 GLU B O 1
ATOM 2162 N N . ASP B 1 134 ? -21.812 -19.062 5.418 1 82.88 134 ASP B N 1
ATOM 2163 C CA . ASP B 1 134 ? -23.188 -18.734 5.75 1 82.88 134 ASP B CA 1
ATOM 2164 C C . ASP B 1 134 ? -24.156 -19.781 5.168 1 82.88 134 ASP B C 1
ATOM 2166 O O . ASP B 1 134 ? -25.125 -20.156 5.816 1 82.88 134 ASP B O 1
ATOM 2170 N N . ASN B 1 135 ? -23.797 -20.172 4.066 1 83 135 ASN B N 1
ATOM 2171 C CA . ASN B 1 135 ? -24.625 -21.188 3.42 1 83 135 ASN B CA 1
ATOM 2172 C C . ASN B 1 135 ? -24.5 -22.547 4.098 1 83 135 ASN B C 1
ATOM 2174 O O . ASN B 1 135 ? -25.469 -23.297 4.18 1 83 135 ASN B O 1
ATOM 2178 N N . LEU B 1 136 ? -23.281 -22.828 4.48 1 79.94 136 LEU B N 1
ATOM 2179 C CA . LEU B 1 136 ? -23.062 -24.078 5.195 1 79.94 136 LEU B CA 1
ATOM 2180 C C . LEU B 1 136 ? -23.781 -24.094 6.531 1 79.94 136 LEU B C 1
ATOM 2182 O O . LEU B 1 136 ? -24.281 -25.125 6.973 1 79.94 136 LEU B O 1
ATOM 2186 N N . LEU B 1 137 ? -23.844 -22.828 7.094 1 78.38 137 LEU B N 1
ATOM 2187 C CA . LEU B 1 137 ? -24.531 -22.703 8.375 1 78.38 137 LEU B CA 1
ATOM 2188 C C . LEU B 1 137 ? -26.047 -22.812 8.18 1 78.38 137 LEU B C 1
ATOM 2190 O O . LEU B 1 137 ? -26.766 -23.203 9.102 1 78.38 137 LEU B O 1
ATOM 2194 N N . LEU B 1 138 ? -26.547 -22.531 6.973 1 71.31 138 LEU B N 1
ATOM 2195 C CA . LEU B 1 138 ? -27.969 -22.609 6.676 1 71.31 138 LEU B CA 1
ATOM 2196 C C . LEU B 1 138 ? -28.328 -24 6.133 1 71.31 138 LEU B C 1
ATOM 2198 O O . LEU B 1 138 ? -29.5 -24.328 6 1 71.31 138 LEU B O 1
ATOM 2202 N N . LYS B 1 139 ? -27.453 -24.922 5.645 1 65.25 139 LYS B N 1
ATOM 2203 C CA . LYS B 1 139 ? -27.766 -26.281 5.18 1 65.25 139 LYS B CA 1
ATOM 2204 C C . LYS B 1 139 ? -28.156 -27.188 6.344 1 65.25 139 LYS B C 1
ATOM 2206 O O . LYS B 1 139 ? -27.531 -27.156 7.398 1 65.25 139 LYS B O 1
ATOM 2211 N N . PRO B 1 140 ? -29.422 -27.781 6.34 1 66.19 140 PRO B N 1
ATOM 2212 C CA . PRO B 1 140 ? -29.875 -28.688 7.395 1 66.19 140 PRO B CA 1
ATOM 2213 C C . PRO B 1 140 ? -28.875 -29.828 7.668 1 66.19 140 PRO B C 1
ATOM 2215 O O . PRO B 1 140 ? -28.234 -30.328 6.742 1 66.19 140 PRO B O 1
ATOM 2218 N N . THR B 1 141 ? -28.219 -29.75 8.836 1 61.44 141 THR B N 1
ATOM 2219 C CA . THR B 1 141 ? -27.375 -30.844 9.289 1 61.44 141 THR B CA 1
ATOM 2220 C C . THR B 1 141 ? -28.094 -32.188 9.125 1 61.44 141 THR B C 1
ATOM 2222 O O . THR B 1 141 ? -29.312 -32.25 9.297 1 61.44 141 THR B O 1
ATOM 2225 N N . PRO B 1 142 ? -27.625 -33 8.266 1 59.84 142 PRO B N 1
ATOM 2226 C CA . PRO B 1 142 ? -28.281 -34.312 8.219 1 59.84 142 PRO B CA 1
ATOM 2227 C C . PRO B 1 142 ? -28.625 -34.844 9.602 1 59.84 142 PRO B C 1
ATOM 2229 O O . PRO B 1 142 ? -27.75 -34.906 10.477 1 59.84 142 PRO B O 1
ATOM 2232 N N . SER B 1 143 ? -29.641 -34.594 10.234 1 54.06 143 SER B N 1
ATOM 2233 C CA . SER B 1 143 ? -30 -35.344 11.43 1 54.06 143 SER B CA 1
ATOM 2234 C C . SER B 1 143 ? -29.641 -36.812 11.273 1 54.06 143 SER B C 1
ATOM 2236 O O . SER B 1 143 ? -29.594 -37.344 10.156 1 54.06 143 SER B O 1
ATOM 2238 N N . GLU B 1 144 ? -29.688 -37.719 12.531 1 45.31 144 GLU B N 1
ATOM 2239 C CA . GLU B 1 144 ? -29.859 -39.156 12.703 1 45.31 144 GLU B CA 1
ATOM 2240 C C . GLU B 1 144 ? -31.062 -39.656 11.93 1 45.31 144 GLU B C 1
ATOM 2242 O O . GLU B 1 144 ? -32.094 -39 11.875 1 45.31 144 GLU B O 1
#

pLDDT: mean 79.41, std 21.38, range [30.92, 98.81]

Organism: Scyliorhinus torazame (NCBI:txid75743)

Radius of gyration: 33.06 Å; Cα contacts (8 Å, |Δi|>4): 293; chains: 2; bounding box: 59×128×137 Å

Secondary structure (DSSP, 8-state):
--------------------------------HHHHHHHHHHHHSBTTBB-HHHHHHHHHHTT-S-------S---S--TTS---HHHHHHHTT--TT--B-HHHHHHHHHHHHHHHHHTHHHHHHHHHHHHHHHHHHS-----/--------------------------------HHHHHHHHHHHHSBTTBB-HHHHHHHHHHTT-S-------S---S--TTS---HHHHHHHTT--TT--B-HHHHHHHHHHHHHHHHHTHHHHHHHHHHHHHHHHHHS-----

Nearest PDB structures (foldseek):
  4x82-assembly1_B  TM=7.572E-01  e=5.624E-04  Pteropus alecto
  4x82-assembly1_A  TM=8.178E-01  e=7.499E-03  Pteropus alecto
  6agh-assembly1_B-2  TM=4.772E-01  e=1.815E+00  Homo sapiens
  1nya-assembly1_A  TM=4.513E-01  e=4.577E+00  Saccharopolyspora erythraea
  4x82-assembly1_B  TM=7.571E-01  e=5.541E-04  Pteropus alecto

InterPro domains:
  IPR050799 Zinc Iron Protein (ZIP) Transporter [PTHR12191] (81-134)